Protein AF-A0A7H9HUU6-F1 (afdb_monomer_lite)

Radius of gyration: 21.71 Å; chains: 1; bounding box: 58×51×57 Å

Foldseek 3Di:
DDDPDDDDDPPPPDDPDPLDDDDPPDDPLLVLLSLLLSLLLLLLVVVLLVLVLLLLLLVLLLQVLVPDDDPVVVVVSVVVSVVSVVLSVVSLVVSVVLVVVSVVLVVPDPSSDLVSSVVSLCSCPPVVLVSLVVSLVVSLVSVVVVPVVLSVLSVLLSVLSVVLNVLSVPPPSDPPDDDDPVRSVVSSCCRVVPRSVVSSVSSVVNNVVSLQSLLPPPRNVVVVCVVPVDDDDRCNDDPNVVSSVVVCCCVSNNPPPD

Structure (mmCIF, N/CA/C/O backbone):
data_AF-A0A7H9HUU6-F1
#
_entry.id   AF-A0A7H9HUU6-F1
#
loop_
_atom_site.group_PDB
_atom_site.id
_atom_site.type_symbol
_atom_site.label_atom_id
_atom_site.label_alt_id
_atom_site.label_comp_id
_atom_site.label_asym_id
_atom_site.label_entity_id
_atom_site.label_seq_id
_atom_site.pdbx_PDB_ins_code
_atom_site.Cartn_x
_atom_site.Cartn_y
_atom_site.Cartn_z
_atom_site.occupancy
_atom_site.B_iso_or_equiv
_atom_site.auth_seq_id
_atom_site.auth_comp_id
_atom_site.auth_asym_id
_atom_site.auth_atom_id
_atom_site.pdbx_PDB_model_num
ATOM 1 N N . MET A 1 1 ? 35.599 -35.310 -18.502 1.00 39.34 1 MET A N 1
ATOM 2 C CA . MET A 1 1 ? 36.242 -34.479 -17.469 1.00 39.34 1 MET A CA 1
ATOM 3 C C . MET A 1 1 ? 35.307 -33.327 -17.242 1.00 39.34 1 MET A C 1
ATOM 5 O O . MET A 1 1 ? 35.004 -32.617 -18.192 1.00 39.34 1 MET A O 1
ATOM 9 N N . GLU A 1 2 ? 34.712 -33.359 -16.061 1.00 29.12 2 GLU A N 1
ATOM 10 C CA . GLU A 1 2 ? 33.477 -32.688 -15.689 1.00 29.12 2 GLU A CA 1
ATOM 11 C C . GLU A 1 2 ? 33.638 -31.183 -15.491 1.00 29.12 2 GLU A C 1
ATOM 13 O O . GLU A 1 2 ? 34.732 -30.652 -15.314 1.00 29.12 2 GLU A O 1
ATOM 18 N N . ASP A 1 3 ? 32.473 -30.564 -15.608 1.00 28.67 3 ASP A N 1
ATOM 19 C CA . ASP A 1 3 ? 32.107 -29.161 -15.625 1.00 28.67 3 ASP A CA 1
ATOM 20 C C . ASP A 1 3 ? 32.080 -28.635 -14.178 1.00 28.67 3 ASP A C 1
ATOM 22 O O . ASP A 1 3 ? 31.282 -29.104 -13.369 1.00 28.67 3 ASP A O 1
ATOM 26 N N . ASP A 1 4 ? 32.946 -27.680 -13.828 1.00 30.36 4 ASP A N 1
ATOM 27 C CA . ASP A 1 4 ? 32.923 -27.012 -12.517 1.00 30.36 4 ASP A CA 1
ATOM 28 C C . ASP A 1 4 ? 31.937 -25.835 -12.558 1.00 30.36 4 ASP A C 1
ATOM 30 O O . ASP A 1 4 ? 32.278 -24.647 -12.531 1.00 30.36 4 ASP A O 1
ATOM 34 N N . SER A 1 5 ? 30.661 -26.197 -12.652 1.00 34.06 5 SER A N 1
ATOM 35 C CA . SER A 1 5 ? 29.518 -25.317 -12.478 1.00 34.06 5 SER A CA 1
ATOM 36 C C . SER A 1 5 ? 28.921 -25.531 -11.090 1.00 34.06 5 SER A C 1
ATOM 38 O O . SER A 1 5 ? 28.036 -26.360 -10.946 1.00 34.06 5 SER A O 1
ATOM 40 N N . GLU A 1 6 ? 29.339 -24.785 -10.062 1.00 33.72 6 GLU A N 1
ATOM 41 C CA . GLU A 1 6 ? 28.515 -24.646 -8.850 1.00 33.72 6 GLU A CA 1
ATOM 42 C C . GLU A 1 6 ? 28.998 -23.526 -7.921 1.00 33.72 6 GLU A C 1
ATOM 44 O O . GLU A 1 6 ? 29.950 -23.670 -7.157 1.00 33.72 6 GLU A O 1
ATOM 49 N N . ARG A 1 7 ? 28.298 -22.385 -7.965 1.00 28.36 7 ARG A N 1
ATOM 50 C CA . ARG A 1 7 ? 28.092 -21.479 -6.817 1.00 28.36 7 ARG A CA 1
ATOM 51 C C . ARG A 1 7 ? 26.972 -20.481 -7.124 1.00 28.36 7 ARG A C 1
ATOM 53 O O . ARG A 1 7 ? 27.159 -19.269 -7.100 1.00 28.36 7 ARG A O 1
ATOM 60 N N . ASN A 1 8 ? 25.775 -21.004 -7.383 1.00 28.06 8 ASN A N 1
ATOM 61 C CA . ASN A 1 8 ? 24.550 -20.236 -7.168 1.00 28.06 8 ASN A CA 1
ATOM 62 C C . ASN A 1 8 ? 24.240 -20.287 -5.669 1.00 28.06 8 ASN A C 1
ATOM 64 O O . ASN A 1 8 ? 23.761 -21.301 -5.167 1.00 28.06 8 ASN A O 1
ATOM 68 N N . ARG A 1 9 ? 24.549 -19.210 -4.939 1.00 28.39 9 ARG A N 1
ATOM 69 C CA . ARG A 1 9 ? 23.939 -18.991 -3.625 1.00 28.39 9 ARG A CA 1
ATOM 70 C C . ARG A 1 9 ? 22.555 -18.401 -3.848 1.00 28.39 9 ARG A C 1
ATOM 72 O O . ARG A 1 9 ? 22.407 -17.294 -4.354 1.00 28.39 9 ARG A O 1
ATOM 79 N N . ASP A 1 10 ? 21.577 -19.227 -3.519 1.00 33.72 10 ASP A N 1
ATOM 80 C CA . ASP A 1 10 ? 20.157 -18.938 -3.453 1.00 33.72 10 ASP A CA 1
ATOM 81 C C . ASP A 1 10 ? 19.872 -18.052 -2.227 1.00 33.72 10 ASP A C 1
ATOM 83 O O . ASP A 1 10 ? 19.761 -18.542 -1.105 1.00 33.72 10 ASP A O 1
ATOM 87 N N . ASP A 1 11 ? 19.785 -16.739 -2.454 1.00 31.20 11 ASP A N 1
ATOM 88 C CA . ASP A 1 11 ? 19.338 -15.736 -1.474 1.00 31.20 11 ASP A CA 1
ATOM 89 C C . ASP A 1 11 ? 17.891 -15.282 -1.766 1.00 31.20 11 ASP A C 1
ATOM 91 O O . ASP A 1 11 ? 17.511 -14.131 -1.553 1.00 31.20 11 ASP A O 1
ATOM 95 N N . THR A 1 12 ? 17.041 -16.189 -2.258 1.00 33.44 12 THR A N 1
ATOM 96 C CA . THR A 1 12 ? 15.619 -15.920 -2.531 1.00 33.44 12 THR A CA 1
ATOM 97 C C . THR A 1 12 ? 14.699 -16.546 -1.485 1.00 33.44 12 THR A C 1
ATOM 99 O O . THR A 1 12 ? 13.775 -17.296 -1.789 1.00 33.44 12 THR A O 1
ATOM 102 N N . LYS A 1 13 ? 14.892 -16.193 -0.208 1.00 31.08 13 LYS A N 1
ATOM 103 C CA . LYS A 1 13 ? 13.882 -16.444 0.833 1.00 31.08 13 LYS A CA 1
ATOM 104 C C . LYS A 1 13 ? 13.181 -15.158 1.238 1.00 31.08 13 LYS A C 1
ATOM 106 O O . LYS A 1 13 ? 13.578 -14.475 2.173 1.00 31.08 13 LYS A O 1
ATOM 111 N N . GLY A 1 14 ? 12.079 -14.897 0.539 1.00 32.41 14 GLY A N 1
ATOM 112 C CA . GLY A 1 14 ? 11.042 -13.969 0.974 1.00 32.41 14 GLY A CA 1
ATOM 113 C C . GLY A 1 14 ? 10.470 -13.146 -0.165 1.00 32.41 14 GLY A C 1
ATOM 114 O O . GLY A 1 14 ? 10.822 -11.987 -0.255 1.00 32.41 14 GLY A O 1
ATOM 115 N N . PHE A 1 15 ? 9.635 -13.748 -1.022 1.00 34.62 15 PHE A N 1
ATOM 116 C CA . PHE A 1 15 ? 8.474 -13.148 -1.711 1.00 34.62 15 PHE A CA 1
ATOM 117 C C . PHE A 1 15 ? 7.893 -14.185 -2.690 1.00 34.62 15 PHE A C 1
ATOM 119 O O . PHE A 1 15 ? 8.526 -14.550 -3.676 1.00 34.62 15 PHE A O 1
ATOM 126 N N . THR A 1 16 ? 6.683 -14.685 -2.433 1.00 30.75 16 THR A N 1
ATOM 127 C CA . THR A 1 16 ? 5.990 -15.671 -3.285 1.00 30.75 16 THR A CA 1
ATOM 128 C C . THR A 1 16 ? 5.204 -14.997 -4.416 1.00 30.75 16 THR A C 1
ATOM 130 O O . THR A 1 16 ? 3.983 -15.088 -4.492 1.00 30.75 16 THR A O 1
ATOM 133 N N . MET A 1 17 ? 5.919 -14.322 -5.314 1.00 38.06 17 MET A N 1
ATOM 134 C CA . MET A 1 17 ? 5.563 -14.231 -6.733 1.00 38.06 17 MET A CA 1
ATOM 135 C C . MET A 1 17 ? 6.867 -14.422 -7.507 1.00 38.06 17 MET A C 1
ATOM 137 O O . MET A 1 17 ? 7.826 -13.707 -7.213 1.00 38.06 17 MET A O 1
ATOM 141 N N . PRO A 1 18 ? 6.954 -15.347 -8.477 1.00 47.84 18 PRO A N 1
ATOM 142 C CA . PRO A 1 18 ? 8.168 -15.471 -9.263 1.00 47.84 18 PRO A CA 1
ATOM 143 C C . PRO A 1 18 ? 8.312 -14.210 -10.122 1.00 47.84 18 PRO A C 1
ATOM 145 O O . PRO A 1 18 ? 7.605 -14.037 -11.117 1.00 47.84 18 PRO A O 1
ATOM 148 N N . LEU A 1 19 ? 9.218 -13.310 -9.722 1.00 62.78 19 LEU A N 1
ATOM 149 C CA . LEU A 1 19 ? 9.726 -12.268 -10.610 1.00 62.78 19 LEU A CA 1
ATOM 150 C C . LEU A 1 19 ? 10.205 -12.964 -11.882 1.00 62.78 19 LEU A C 1
ATOM 152 O O . LEU A 1 19 ? 10.941 -13.952 -11.820 1.00 62.78 19 LEU A O 1
ATOM 156 N N . ARG A 1 20 ? 9.727 -12.509 -13.042 1.00 65.12 20 ARG A N 1
ATOM 157 C CA . ARG A 1 20 ? 9.956 -13.258 -14.277 1.00 65.12 20 ARG A CA 1
ATOM 158 C C . ARG A 1 20 ? 11.415 -13.147 -14.698 1.00 65.12 20 ARG A C 1
ATOM 160 O O . ARG A 1 20 ? 11.986 -12.055 -14.711 1.00 65.12 20 ARG A O 1
ATOM 167 N N . MET A 1 21 ? 11.982 -14.296 -15.049 1.00 69.69 21 MET A N 1
ATOM 168 C CA . MET A 1 21 ? 13.366 -14.429 -15.484 1.00 69.69 21 MET A CA 1
ATOM 169 C C . MET A 1 21 ? 13.545 -13.875 -16.899 1.00 69.69 21 MET A C 1
ATOM 171 O O . MET A 1 21 ? 12.659 -13.985 -17.746 1.00 69.69 21 MET A O 1
ATOM 175 N N . VAL A 1 22 ? 14.709 -13.283 -17.145 1.00 74.31 22 VAL A N 1
ATOM 176 C CA . VAL A 1 22 ? 15.109 -12.807 -18.473 1.00 74.31 22 VAL A CA 1
ATOM 177 C C . VAL A 1 22 ? 15.476 -14.011 -19.342 1.00 74.31 22 VAL A C 1
ATOM 179 O O . VAL A 1 22 ? 16.321 -14.814 -18.948 1.00 74.31 22 VAL A O 1
ATOM 182 N N . ASP A 1 23 ? 14.881 -14.114 -20.530 1.00 72.56 23 ASP A N 1
ATOM 183 C CA . ASP A 1 23 ? 15.280 -15.098 -21.542 1.00 72.56 23 ASP A CA 1
ATOM 184 C C . ASP A 1 23 ? 16.545 -14.614 -22.278 1.00 72.56 23 ASP A C 1
ATOM 186 O O . ASP A 1 23 ? 16.717 -13.419 -22.541 1.00 72.56 23 ASP A O 1
ATOM 190 N N . LYS A 1 24 ? 17.438 -15.547 -22.626 1.00 68.25 24 LYS A N 1
ATOM 191 C CA . LYS A 1 24 ? 18.666 -15.289 -23.393 1.00 68.25 24 LYS A CA 1
ATOM 192 C C . LYS A 1 24 ? 18.380 -14.697 -24.778 1.00 68.25 24 LYS A C 1
ATOM 194 O O . LYS A 1 24 ? 19.233 -13.983 -25.298 1.00 68.25 24 LYS A O 1
ATOM 199 N N . ASN A 1 25 ? 17.198 -14.956 -25.341 1.00 78.00 25 ASN A N 1
ATOM 200 C CA . ASN A 1 25 ? 16.817 -14.507 -26.684 1.00 78.00 25 ASN A CA 1
ATOM 201 C C . ASN A 1 25 ? 16.118 -13.134 -26.724 1.00 78.00 25 ASN A C 1
ATOM 203 O O . ASN A 1 25 ? 15.782 -12.662 -27.808 1.00 78.00 25 ASN A O 1
ATOM 207 N N . MET A 1 26 ? 15.890 -12.481 -25.578 1.00 82.31 26 MET A N 1
ATOM 208 C CA . MET A 1 26 ? 15.221 -11.174 -25.541 1.00 82.31 26 MET A CA 1
ATOM 209 C C . MET A 1 26 ? 16.092 -10.065 -26.136 1.00 82.31 26 MET A C 1
ATOM 211 O O . MET A 1 26 ? 17.282 -9.937 -25.826 1.00 82.31 26 MET A O 1
ATOM 215 N N . SER A 1 27 ? 15.469 -9.182 -26.916 1.00 86.62 27 SER A N 1
ATOM 216 C CA . SER A 1 27 ? 16.079 -7.911 -27.291 1.00 86.62 27 SER A CA 1
ATOM 217 C C . SER A 1 27 ? 16.370 -7.060 -26.049 1.00 86.62 27 SER A C 1
ATOM 219 O O . SER A 1 27 ? 15.798 -7.242 -24.969 1.00 86.62 27 SER A O 1
ATOM 221 N N . PHE A 1 28 ? 17.267 -6.081 -26.191 1.00 85.00 28 PHE A N 1
ATOM 222 C CA . PHE A 1 28 ? 17.572 -5.165 -25.091 1.00 85.00 28 PHE A CA 1
ATOM 223 C C . PHE A 1 28 ? 16.324 -4.421 -24.585 1.00 85.00 28 PHE A C 1
ATOM 225 O O . PHE A 1 28 ? 16.168 -4.257 -23.378 1.00 85.00 28 PHE A O 1
ATOM 232 N N . GLU A 1 29 ? 15.426 -4.014 -25.485 1.00 83.00 29 GLU A N 1
ATOM 233 C CA . GLU A 1 29 ? 14.203 -3.285 -25.133 1.00 83.00 29 GLU A CA 1
ATOM 234 C C . GLU A 1 29 ? 13.204 -4.164 -24.370 1.00 83.00 29 GLU A C 1
ATOM 236 O O . GLU A 1 29 ? 12.648 -3.722 -23.363 1.00 83.00 29 GLU A O 1
ATOM 241 N N . GLU A 1 30 ? 13.035 -5.425 -24.776 1.00 83.69 30 GLU A N 1
ATOM 242 C CA . GLU A 1 30 ? 12.188 -6.393 -24.063 1.00 83.69 30 GLU A CA 1
ATOM 243 C C . GLU A 1 30 ? 12.751 -6.694 -22.675 1.00 83.69 30 GLU A C 1
ATOM 245 O O . GLU A 1 30 ? 12.027 -6.635 -21.680 1.00 83.69 30 GLU A O 1
ATOM 250 N N . ARG A 1 31 ? 14.067 -6.925 -22.582 1.00 85.38 31 ARG A N 1
ATOM 251 C CA . ARG A 1 31 ? 14.753 -7.139 -21.304 1.00 85.38 31 ARG A CA 1
ATOM 252 C C . ARG A 1 31 ? 14.605 -5.931 -20.383 1.00 85.38 31 ARG A C 1
ATOM 254 O O . ARG A 1 31 ? 14.285 -6.092 -19.208 1.00 85.38 31 ARG A O 1
ATOM 261 N N . LYS A 1 32 ? 14.827 -4.722 -20.903 1.00 85.88 32 LYS A N 1
ATOM 262 C CA . LYS A 1 32 ? 14.631 -3.465 -20.173 1.00 85.88 32 LYS A CA 1
ATOM 263 C C . LYS A 1 32 ? 13.215 -3.382 -19.611 1.00 85.88 32 LYS A C 1
ATOM 265 O O . LYS A 1 32 ? 13.040 -3.138 -18.418 1.00 85.88 32 LYS A O 1
ATOM 270 N N . ASN A 1 33 ? 12.220 -3.566 -20.474 1.00 85.12 33 ASN A N 1
ATOM 271 C CA . ASN A 1 33 ? 10.816 -3.458 -20.112 1.00 85.12 33 ASN A CA 1
ATOM 272 C C . ASN A 1 33 ? 10.431 -4.487 -19.042 1.00 85.12 33 ASN A C 1
ATOM 274 O O . ASN A 1 33 ? 9.808 -4.117 -18.051 1.00 85.12 33 ASN A O 1
ATOM 278 N N . LEU A 1 34 ? 10.877 -5.738 -19.185 1.00 87.31 34 LEU A N 1
ATOM 279 C CA . LEU A 1 34 ? 10.626 -6.800 -18.212 1.00 87.31 34 LEU A CA 1
ATOM 280 C C . LEU A 1 34 ? 11.257 -6.502 -16.844 1.00 87.31 34 LEU A C 1
ATOM 282 O O . LEU A 1 34 ? 10.606 -6.655 -15.812 1.00 87.31 34 LEU A O 1
ATOM 286 N N . LEU A 1 35 ? 12.512 -6.044 -16.821 1.00 88.62 35 LEU A N 1
ATOM 287 C CA . LEU A 1 35 ? 13.213 -5.725 -15.574 1.00 88.62 35 LEU A CA 1
ATOM 288 C C . LEU A 1 35 ? 12.551 -4.560 -14.831 1.00 88.62 35 LEU A C 1
ATOM 290 O O . LEU A 1 35 ? 12.370 -4.633 -13.616 1.00 88.62 35 LEU A O 1
ATOM 294 N N . LEU A 1 36 ? 12.147 -3.509 -15.549 1.00 88.69 36 LEU A N 1
ATOM 295 C CA . LEU A 1 36 ? 11.407 -2.390 -14.962 1.00 88.69 36 LEU A CA 1
ATOM 296 C C . LEU A 1 36 ? 10.009 -2.817 -14.499 1.00 88.69 36 LEU A C 1
ATOM 298 O O . LEU A 1 36 ? 9.588 -2.433 -13.409 1.00 88.69 36 LEU A O 1
ATOM 302 N N . LEU A 1 37 ? 9.312 -3.639 -15.287 1.00 90.00 37 LEU A N 1
ATOM 303 C CA . LEU A 1 37 ? 8.005 -4.189 -14.933 1.00 90.00 37 LEU A CA 1
ATOM 304 C C . LEU A 1 37 ? 8.066 -4.984 -13.626 1.00 90.00 37 LEU A C 1
ATOM 306 O O . LEU A 1 37 ? 7.227 -4.768 -12.757 1.00 90.00 37 LEU A O 1
ATOM 310 N N . ASN A 1 38 ? 9.078 -5.837 -13.452 1.00 90.62 38 ASN A N 1
ATOM 311 C CA . ASN A 1 38 ? 9.287 -6.592 -12.215 1.00 90.62 38 ASN A CA 1
ATOM 312 C C . ASN A 1 38 ? 9.367 -5.662 -10.991 1.00 90.62 38 ASN A C 1
ATOM 314 O O . ASN A 1 38 ? 8.709 -5.916 -9.985 1.00 90.62 38 ASN A O 1
ATOM 318 N N . GLN A 1 39 ? 10.100 -4.548 -11.083 1.00 91.75 39 GLN A N 1
ATOM 319 C CA . GLN A 1 39 ? 10.185 -3.580 -9.980 1.00 91.75 39 GLN A CA 1
ATOM 320 C C . GLN A 1 39 ? 8.860 -2.841 -9.741 1.00 91.75 39 GLN A C 1
ATOM 322 O O . GLN A 1 39 ? 8.464 -2.625 -8.597 1.00 91.75 39 GLN A O 1
ATOM 327 N N . ILE A 1 40 ? 8.138 -2.485 -10.809 1.00 93.19 40 ILE A N 1
ATOM 328 C CA . ILE A 1 40 ? 6.818 -1.843 -10.712 1.00 93.19 40 ILE A CA 1
ATOM 329 C C . ILE A 1 40 ? 5.802 -2.778 -10.048 1.00 93.19 40 ILE A C 1
ATOM 331 O O . ILE A 1 40 ? 5.027 -2.331 -9.208 1.00 93.19 40 ILE A O 1
ATOM 335 N N . ILE A 1 41 ? 5.828 -4.070 -10.375 1.00 93.06 41 ILE A N 1
ATOM 336 C CA . ILE A 1 41 ? 4.986 -5.096 -9.748 1.00 93.06 41 ILE A CA 1
ATOM 337 C C . ILE A 1 41 ? 5.242 -5.158 -8.239 1.00 93.06 41 ILE A C 1
ATOM 339 O O . ILE A 1 41 ? 4.291 -5.128 -7.459 1.00 93.06 41 ILE A O 1
ATOM 343 N N . VAL A 1 42 ? 6.509 -5.183 -7.813 1.00 93.62 42 VAL A N 1
ATOM 344 C CA . VAL A 1 42 ? 6.856 -5.180 -6.381 1.00 93.62 42 VAL A CA 1
ATOM 345 C C . VAL A 1 42 ? 6.361 -3.905 -5.702 1.00 93.62 42 VAL A C 1
ATOM 347 O O . VAL A 1 42 ? 5.803 -3.964 -4.607 1.00 93.62 42 VAL A O 1
ATOM 350 N N . PHE A 1 43 ? 6.507 -2.753 -6.359 1.00 95.69 43 PHE A N 1
ATOM 351 C CA . PHE A 1 43 ? 5.988 -1.493 -5.839 1.00 95.69 43 PHE A CA 1
ATOM 352 C C . PHE A 1 43 ? 4.461 -1.529 -5.662 1.00 95.69 43 PHE A C 1
ATOM 354 O O . PHE A 1 43 ? 3.982 -1.196 -4.584 1.00 95.69 43 PHE A O 1
ATOM 361 N N . ILE A 1 44 ? 3.711 -2.021 -6.655 1.00 95.50 44 ILE A N 1
ATOM 362 C CA . ILE A 1 44 ? 2.248 -2.194 -6.598 1.00 95.50 44 ILE A CA 1
ATOM 363 C C . ILE A 1 44 ? 1.822 -3.109 -5.447 1.00 95.50 44 ILE A C 1
ATOM 365 O O . ILE A 1 44 ? 0.897 -2.776 -4.702 1.00 95.50 44 ILE A O 1
ATOM 369 N N . LEU A 1 45 ? 2.505 -4.240 -5.267 1.00 94.50 45 LEU A N 1
ATOM 370 C CA . LEU A 1 45 ? 2.242 -5.159 -4.159 1.00 94.50 45 LEU A CA 1
ATOM 371 C C . LEU A 1 45 ? 2.443 -4.465 -2.807 1.00 94.50 45 LEU A C 1
ATOM 373 O O . LEU A 1 45 ? 1.556 -4.505 -1.952 1.00 94.50 45 LEU A O 1
ATOM 377 N N . ASN A 1 46 ? 3.562 -3.760 -2.639 1.00 96.25 46 ASN A N 1
ATOM 378 C CA . ASN A 1 46 ? 3.848 -3.000 -1.424 1.00 96.25 46 ASN A CA 1
ATOM 379 C C . ASN A 1 46 ? 2.848 -1.851 -1.206 1.00 96.25 46 ASN A C 1
ATOM 381 O O . ASN A 1 46 ? 2.454 -1.610 -0.071 1.00 96.25 46 ASN A O 1
ATOM 385 N N . THR A 1 47 ? 2.355 -1.194 -2.261 1.00 97.12 47 THR A N 1
ATOM 386 C CA . THR A 1 47 ? 1.261 -0.211 -2.158 1.00 97.12 47 THR A CA 1
ATOM 387 C C . THR A 1 47 ? -0.025 -0.853 -1.648 1.00 97.12 47 THR A C 1
ATOM 389 O O . THR A 1 47 ? -0.652 -0.313 -0.743 1.00 97.12 47 THR A O 1
ATOM 392 N N . SER A 1 48 ? -0.395 -2.032 -2.150 1.00 95.31 48 SER A N 1
ATOM 393 C CA . SER A 1 48 ? -1.552 -2.781 -1.641 1.00 95.31 48 SER A CA 1
ATOM 394 C C . SER A 1 48 ? -1.403 -3.150 -0.155 1.00 95.31 48 SER A C 1
ATOM 396 O O . SER A 1 48 ? -2.385 -3.106 0.595 1.00 95.31 48 SER A O 1
ATOM 398 N N . HIS A 1 49 ? -0.191 -3.499 0.290 1.00 93.94 49 HIS A N 1
ATOM 399 C CA . HIS A 1 49 ? 0.098 -3.728 1.708 1.00 93.94 49 HIS A CA 1
ATOM 400 C C . HIS A 1 49 ? -0.024 -2.441 2.522 1.00 93.94 49 HIS A C 1
ATOM 402 O O . HIS A 1 49 ? -0.775 -2.423 3.493 1.00 93.94 49 HIS A O 1
ATOM 408 N N . TYR A 1 50 ? 0.581 -1.351 2.053 1.00 97.25 50 TYR A N 1
ATOM 409 C CA . TYR A 1 50 ? 0.499 -0.045 2.697 1.00 97.25 50 TYR A CA 1
ATOM 410 C C . TYR A 1 50 ? -0.950 0.426 2.876 1.00 97.25 50 TYR A C 1
ATOM 412 O O . TYR A 1 50 ? -1.334 0.829 3.968 1.00 97.25 50 TYR A O 1
ATOM 420 N N . MET A 1 51 ? -1.801 0.282 1.854 1.00 96.06 51 MET A N 1
ATOM 421 C CA . MET A 1 51 ? -3.236 0.579 1.971 1.00 96.06 51 MET A CA 1
ATOM 422 C C . MET A 1 51 ? -3.907 -0.240 3.080 1.00 96.06 51 MET A C 1
ATOM 424 O O . MET A 1 51 ? -4.772 0.275 3.778 1.00 96.06 51 MET A O 1
ATOM 428 N N . THR A 1 52 ? -3.499 -1.497 3.272 1.00 94.06 52 THR A N 1
ATOM 429 C CA . THR A 1 52 ? -4.014 -2.347 4.360 1.00 94.06 52 THR A CA 1
ATOM 430 C C . THR A 1 52 ? -3.567 -1.839 5.726 1.00 94.06 52 THR A C 1
ATOM 432 O O . THR A 1 52 ? -4.381 -1.770 6.641 1.00 94.06 52 THR A O 1
ATOM 435 N N . ASP A 1 53 ? -2.301 -1.443 5.861 1.00 95.19 53 ASP A N 1
ATOM 436 C CA . ASP A 1 53 ? -1.770 -0.880 7.106 1.00 95.19 53 ASP A CA 1
ATOM 437 C C . ASP A 1 53 ? -2.502 0.415 7.492 1.00 95.19 53 ASP A C 1
ATOM 439 O O . ASP A 1 53 ? -2.865 0.600 8.653 1.00 95.19 53 ASP A O 1
ATOM 443 N N . LEU A 1 54 ? -2.823 1.273 6.518 1.00 96.38 54 LEU A N 1
ATOM 444 C CA . LEU A 1 54 ? -3.636 2.472 6.751 1.00 96.38 54 LEU A CA 1
ATOM 445 C C . LEU A 1 54 ? -5.070 2.132 7.194 1.00 96.38 54 LEU A C 1
ATOM 447 O O . LEU A 1 54 ? -5.614 2.803 8.068 1.00 96.38 54 LEU A O 1
ATOM 451 N N . ILE A 1 55 ? -5.681 1.073 6.648 1.00 94.81 55 ILE A N 1
ATOM 452 C CA . ILE A 1 55 ? -7.001 0.592 7.094 1.00 94.81 55 ILE A CA 1
ATOM 453 C C . ILE A 1 55 ? -6.938 0.123 8.559 1.00 94.81 55 ILE A C 1
ATOM 455 O O . ILE A 1 55 ? -7.839 0.448 9.335 1.00 94.81 55 ILE A O 1
ATOM 459 N N . TYR A 1 56 ? -5.879 -0.589 8.964 1.00 93.62 56 TYR A N 1
ATOM 460 C CA . TYR A 1 56 ? -5.671 -0.979 10.365 1.00 93.62 56 TYR A CA 1
ATOM 461 C C . TYR A 1 56 ? -5.454 0.229 11.282 1.00 93.62 56 TYR A C 1
ATOM 463 O O . TYR A 1 56 ? -5.996 0.259 12.386 1.00 93.62 56 TYR A O 1
ATOM 471 N N . ALA A 1 57 ? -4.711 1.240 10.829 1.00 93.75 57 ALA A N 1
ATOM 472 C CA . ALA A 1 57 ? -4.520 2.483 11.573 1.00 93.75 57 ALA A CA 1
ATOM 473 C C . ALA A 1 57 ? -5.850 3.229 11.790 1.00 93.75 57 ALA A C 1
ATOM 475 O O . ALA A 1 57 ? -6.148 3.640 12.909 1.00 93.75 57 ALA A O 1
ATOM 476 N N . LEU A 1 58 ? -6.689 3.331 10.752 1.00 92.81 58 LEU A N 1
ATOM 477 C CA . LEU A 1 58 ? -8.033 3.912 10.860 1.00 92.81 58 LEU A CA 1
ATOM 478 C C . LEU A 1 58 ? -8.935 3.098 11.795 1.00 92.81 58 LEU A C 1
ATOM 480 O O . LEU A 1 58 ? -9.698 3.671 12.574 1.00 92.81 58 LEU A O 1
ATOM 484 N N . TYR A 1 59 ? -8.847 1.764 11.738 1.00 90.88 59 TYR A N 1
ATOM 485 C CA . TYR A 1 59 ? -9.564 0.889 12.663 1.00 90.88 59 TYR A CA 1
ATOM 486 C C . TYR A 1 59 ? -9.151 1.148 14.113 1.00 90.88 59 TYR A C 1
ATOM 488 O O . TYR A 1 59 ? -10.024 1.259 14.968 1.00 90.88 59 TYR A O 1
ATOM 496 N N . TYR A 1 60 ? -7.848 1.262 14.380 1.00 90.62 60 TYR A N 1
ATOM 497 C CA . TYR A 1 60 ? -7.334 1.566 15.712 1.00 90.62 60 TYR A CA 1
ATOM 498 C C . TYR A 1 60 ? -7.913 2.883 16.238 1.00 90.62 60 TYR A C 1
ATOM 500 O O . TYR A 1 60 ? -8.556 2.868 17.282 1.00 90.62 60 TYR A O 1
ATOM 508 N N . LEU A 1 61 ? -7.795 3.980 15.478 1.00 89.19 61 LEU A N 1
ATOM 509 C CA . LEU A 1 61 ? -8.309 5.294 15.894 1.00 89.19 61 LEU A CA 1
ATOM 510 C C . LEU A 1 61 ? -9.809 5.272 16.200 1.00 89.19 61 LEU A C 1
ATOM 512 O O . LEU A 1 61 ? -10.220 5.720 17.266 1.00 89.19 61 LEU A O 1
ATOM 516 N N . SER A 1 62 ? -10.603 4.644 15.326 1.00 86.44 62 SER A N 1
ATOM 517 C CA . SER A 1 62 ? -12.060 4.527 15.510 1.00 86.44 62 SER A CA 1
ATOM 518 C C . SER A 1 62 ? -12.449 3.805 16.813 1.00 86.44 62 SER A C 1
ATOM 520 O O . SER A 1 62 ? -13.573 3.947 17.282 1.00 86.44 62 SER A O 1
ATOM 522 N N . ASN A 1 63 ? -11.548 2.993 17.381 1.00 82.50 63 ASN A N 1
ATOM 523 C CA . ASN A 1 63 ? -11.762 2.244 18.624 1.00 82.50 63 ASN A CA 1
ATOM 524 C C . ASN A 1 63 ? -10.978 2.814 19.826 1.00 82.50 63 ASN A C 1
ATOM 526 O O . ASN A 1 63 ? -11.121 2.299 20.937 1.00 82.50 63 ASN A O 1
ATOM 530 N N . CYS A 1 64 ? -10.141 3.839 19.630 1.00 76.81 64 CYS A N 1
ATOM 531 C CA . CYS A 1 64 ? -9.460 4.550 20.715 1.00 76.81 64 CYS A CA 1
ATOM 532 C C . CYS A 1 64 ? -10.375 5.591 21.361 1.00 76.81 64 CYS A C 1
ATOM 534 O O . CYS A 1 64 ? -10.449 5.663 22.589 1.00 76.81 64 CYS A O 1
ATOM 536 N N . GLU A 1 65 ? -11.113 6.344 20.542 1.00 61.59 65 GLU A N 1
ATOM 537 C CA . GLU A 1 65 ? -12.007 7.433 20.972 1.00 61.59 65 GLU A CA 1
ATOM 538 C C . GLU A 1 65 ? -13.187 6.951 21.832 1.00 61.59 65 GLU A C 1
ATOM 540 O O . GLU A 1 65 ? -13.772 7.711 22.590 1.00 61.59 65 GLU A O 1
ATOM 545 N N . THR A 1 66 ? -13.491 5.653 21.823 1.00 53.19 66 THR A N 1
ATOM 546 C CA . THR A 1 66 ? -14.589 5.050 22.597 1.00 53.19 66 THR A CA 1
ATOM 547 C C . THR A 1 66 ? -14.312 4.927 24.107 1.00 53.19 66 THR A C 1
ATOM 549 O O . THR A 1 66 ? -15.115 4.334 24.827 1.00 53.19 66 THR A O 1
ATOM 552 N N . SER A 1 67 ? -13.188 5.460 24.608 1.00 46.00 67 SER A N 1
ATOM 553 C CA . SER A 1 67 ? -12.655 5.153 25.949 1.00 46.00 67 SER A CA 1
ATOM 554 C C . SER A 1 67 ? -12.672 6.316 26.971 1.00 46.00 67 SER A C 1
ATOM 556 O O . SER A 1 67 ? -12.120 6.139 28.057 1.00 46.00 67 SER A O 1
ATOM 558 N N . GLY A 1 68 ? -13.277 7.483 26.685 1.00 41.56 68 GLY A N 1
ATOM 559 C CA . GLY A 1 68 ? -13.283 8.669 27.580 1.00 41.56 68 GLY A CA 1
ATOM 560 C C . GLY A 1 68 ? -14.683 9.260 27.892 1.00 41.56 68 GLY A C 1
ATOM 561 O O . GLY A 1 68 ? -15.582 9.086 27.072 1.00 41.56 68 GLY A O 1
ATOM 562 N N . PRO A 1 69 ? -14.926 9.927 29.054 1.00 49.50 69 PRO A N 1
ATOM 563 C CA . PRO A 1 69 ? -16.279 10.299 29.497 1.00 49.50 69 PRO A CA 1
ATOM 564 C C . PRO A 1 69 ? -16.573 11.819 29.547 1.00 49.50 69 PRO A C 1
ATOM 566 O O . PRO A 1 69 ? -16.053 12.479 30.437 1.00 49.50 69 PRO A O 1
ATOM 569 N N . THR A 1 70 ? -17.528 12.318 28.739 1.00 44.28 70 THR A N 1
ATOM 570 C CA . THR A 1 70 ? -18.540 13.349 29.115 1.00 44.28 70 THR A CA 1
ATOM 571 C C . THR A 1 70 ? -19.681 13.426 28.078 1.00 44.28 70 THR A C 1
ATOM 573 O O . THR A 1 70 ? -19.440 13.287 26.886 1.00 44.28 70 THR A O 1
ATOM 576 N N . GLN A 1 71 ? -20.937 13.648 28.499 1.00 49.00 71 GLN A N 1
ATOM 577 C CA . GLN A 1 71 ? -22.136 13.597 27.626 1.00 49.00 71 GLN A CA 1
ATOM 578 C C . GLN A 1 71 ? -22.181 14.649 26.495 1.00 49.00 71 GLN A C 1
ATOM 580 O O . GLN A 1 71 ? -22.853 14.420 25.491 1.00 49.00 71 GLN A O 1
ATOM 585 N N . GLU A 1 72 ? -21.474 15.776 26.623 1.00 48.81 72 GLU A N 1
ATOM 586 C CA . GLU A 1 72 ? -21.393 16.800 25.565 1.00 48.81 72 GLU A CA 1
ATOM 587 C C . GLU A 1 72 ? -20.308 16.477 24.517 1.00 48.81 72 GLU A C 1
ATOM 589 O O . GLU A 1 72 ? -20.547 16.678 23.325 1.00 48.81 72 GLU A O 1
ATOM 594 N N . ASP A 1 73 ? -19.192 15.854 24.924 1.00 51.56 73 ASP A N 1
ATOM 595 C CA . ASP A 1 73 ? -18.132 15.368 24.019 1.00 51.56 73 ASP A CA 1
ATOM 596 C C . ASP A 1 73 ? -18.579 14.146 23.201 1.00 51.56 73 ASP A C 1
ATOM 598 O O . ASP A 1 73 ? -18.222 14.007 22.034 1.00 51.56 73 ASP A O 1
ATOM 602 N N . GLN A 1 74 ? -19.482 13.321 23.745 1.00 53.41 74 GLN A N 1
ATOM 603 C CA . GLN A 1 74 ? -19.995 12.112 23.080 1.00 53.41 74 GLN A CA 1
ATOM 604 C C . GLN A 1 74 ? -20.622 12.370 21.702 1.00 53.41 74 GLN A C 1
ATOM 606 O O . GLN A 1 74 ? -20.559 11.512 20.825 1.00 53.41 74 GLN A O 1
ATOM 611 N N . THR A 1 75 ? -21.241 13.533 21.476 1.00 56.66 75 THR A N 1
ATOM 612 C CA . THR A 1 75 ? -21.874 13.826 20.174 1.00 56.66 75 THR A CA 1
ATOM 613 C C . THR A 1 75 ? -20.839 14.201 19.112 1.00 56.66 75 THR A C 1
ATOM 615 O O . THR A 1 75 ? -21.063 13.970 17.922 1.00 56.66 75 THR A O 1
ATOM 618 N N . GLN A 1 76 ? -19.719 14.797 19.526 1.00 56.84 76 GLN A N 1
ATOM 619 C CA . GLN A 1 76 ? -18.629 15.189 18.639 1.00 56.84 76 GLN A CA 1
ATOM 620 C C . GLN A 1 76 ? -17.678 14.013 18.394 1.00 56.84 76 GLN A C 1
ATOM 622 O O . GLN A 1 76 ? -17.366 13.746 17.236 1.00 56.84 76 GLN A O 1
ATOM 627 N N . ASP A 1 77 ? -17.367 13.236 19.431 1.00 60.75 77 ASP A N 1
ATOM 628 C CA . ASP A 1 77 ? -16.603 11.988 19.336 1.00 60.75 77 ASP A CA 1
ATOM 629 C C . ASP A 1 77 ? -17.311 10.972 18.431 1.00 60.75 77 ASP A C 1
ATOM 631 O O . ASP A 1 77 ? -16.704 10.427 17.513 1.00 60.75 77 ASP A O 1
ATOM 635 N N . ASN A 1 78 ? -18.633 10.798 18.564 1.00 65.88 78 ASN A N 1
ATOM 636 C CA . ASN A 1 78 ? -19.386 9.913 17.666 1.00 65.88 78 ASN A CA 1
ATOM 637 C C . ASN A 1 78 ? -19.309 10.355 16.193 1.00 65.88 78 ASN A C 1
ATOM 639 O O . ASN A 1 78 ? -19.256 9.510 15.302 1.00 65.88 78 ASN A O 1
ATOM 643 N N . LYS A 1 79 ? -19.252 11.666 15.913 1.00 71.69 79 LYS A N 1
ATOM 644 C CA . LYS A 1 79 ? -19.086 12.166 14.537 1.00 71.69 79 LYS A CA 1
ATOM 645 C C . LYS A 1 79 ? -17.692 11.880 13.985 1.00 71.69 79 LYS A C 1
ATOM 647 O O . LYS A 1 79 ? -17.588 11.579 12.797 1.00 71.69 79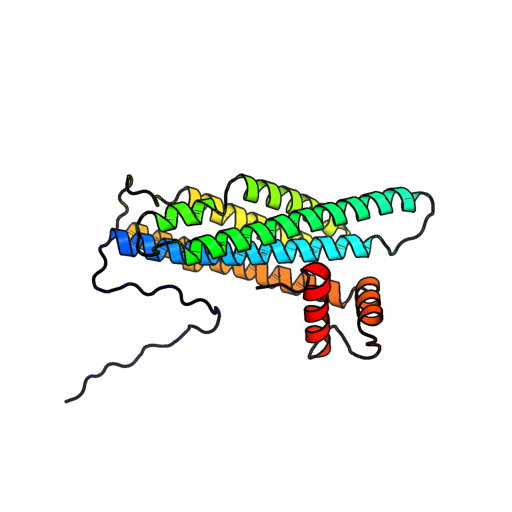 LYS A O 1
ATOM 652 N N . VAL A 1 80 ? -16.644 11.982 14.802 1.00 74.00 80 VAL A N 1
ATOM 653 C CA . VAL A 1 80 ? -15.265 11.678 14.382 1.00 74.00 80 VAL A CA 1
ATOM 654 C C . VAL A 1 80 ? -15.111 10.177 14.137 1.00 74.00 80 VAL A C 1
ATOM 656 O O . VAL A 1 80 ? -14.663 9.785 13.058 1.00 74.00 80 VAL A O 1
ATOM 659 N N . VAL A 1 81 ? -15.616 9.334 15.042 1.00 76.38 81 VAL A N 1
ATOM 660 C CA . VAL A 1 81 ? -15.668 7.874 14.865 1.00 76.38 81 VAL A CA 1
ATOM 661 C C . VAL A 1 81 ? -16.425 7.489 13.586 1.00 76.38 81 VAL A C 1
ATOM 663 O O . VAL A 1 81 ? -15.943 6.662 12.804 1.00 76.38 81 VAL A O 1
ATOM 666 N N . ASP A 1 82 ? -17.580 8.106 13.319 1.00 79.00 82 ASP A N 1
ATOM 667 C CA . ASP A 1 82 ? -18.359 7.858 12.100 1.00 79.00 82 ASP A CA 1
ATOM 668 C C . ASP A 1 82 ? -17.598 8.277 10.833 1.00 79.00 82 ASP A C 1
ATOM 670 O O . ASP A 1 82 ? -17.580 7.536 9.842 1.00 79.00 82 ASP A O 1
ATOM 674 N N . GLN A 1 83 ? -16.917 9.427 10.866 1.00 85.38 83 GLN A N 1
ATOM 675 C CA . GLN A 1 83 ? -16.076 9.899 9.765 1.00 85.38 83 GLN A CA 1
ATOM 676 C C . GLN A 1 83 ? -14.893 8.958 9.510 1.00 85.38 83 GLN A C 1
ATOM 678 O O . GLN A 1 83 ? -14.674 8.549 8.368 1.00 85.38 83 GLN A O 1
ATOM 683 N N . LEU A 1 84 ? -14.162 8.551 10.551 1.00 85.94 84 LEU A N 1
ATOM 684 C CA . LEU A 1 84 ? -13.047 7.605 10.444 1.00 85.94 84 LEU A CA 1
ATOM 685 C C . LEU A 1 84 ? -13.516 6.245 9.912 1.00 85.94 84 LEU A C 1
ATOM 687 O O . LEU A 1 84 ? -12.882 5.665 9.025 1.00 85.94 84 LEU A O 1
ATOM 691 N N . SER A 1 85 ? -14.672 5.766 10.374 1.00 84.69 85 SER A N 1
ATOM 692 C CA . SER A 1 85 ? -15.305 4.541 9.881 1.00 84.69 85 SER A CA 1
ATOM 693 C C . SER A 1 85 ? -15.696 4.650 8.402 1.00 84.69 85 SER A C 1
ATOM 695 O O . SER A 1 85 ? -15.497 3.701 7.633 1.00 84.69 85 SER A O 1
ATOM 697 N N . GLN A 1 86 ? -16.203 5.806 7.965 1.00 88.19 86 GLN A N 1
ATOM 698 C CA . GLN A 1 86 ? -16.526 6.065 6.562 1.00 88.19 86 GLN A CA 1
ATOM 699 C C . GLN A 1 86 ? -15.268 6.114 5.685 1.00 88.19 86 GLN A C 1
ATOM 701 O O . GLN A 1 86 ? -15.236 5.456 4.641 1.00 88.19 86 GLN A O 1
ATOM 706 N N . ILE A 1 87 ? -14.219 6.818 6.120 1.00 91.12 87 ILE A N 1
ATOM 707 C CA . ILE A 1 87 ? -12.925 6.877 5.421 1.00 91.12 87 ILE A CA 1
ATOM 708 C C . ILE A 1 87 ? -12.329 5.472 5.303 1.00 91.12 87 ILE A C 1
ATOM 710 O O . ILE A 1 87 ? -11.886 5.071 4.227 1.00 91.12 87 ILE A O 1
ATOM 714 N N . ARG A 1 88 ? -12.392 4.673 6.374 1.00 90.69 88 ARG A N 1
ATOM 715 C CA . ARG A 1 88 ? -11.947 3.274 6.374 1.00 90.69 88 ARG A CA 1
ATOM 716 C C . ARG A 1 88 ? -12.681 2.443 5.322 1.00 90.69 88 ARG A C 1
ATOM 718 O O . ARG A 1 88 ? -12.032 1.725 4.565 1.00 90.69 88 ARG A O 1
ATOM 725 N N . LYS A 1 89 ? -14.014 2.553 5.232 1.00 89.69 89 LYS A N 1
ATOM 726 C CA . LYS A 1 89 ? -14.820 1.851 4.212 1.00 89.69 89 LYS A CA 1
ATOM 727 C C . LYS A 1 89 ? -14.441 2.277 2.791 1.00 89.69 89 LYS A C 1
ATOM 729 O O . LYS A 1 89 ? -14.314 1.424 1.914 1.00 89.69 89 LYS A O 1
ATOM 734 N N . GLN A 1 90 ? -14.230 3.573 2.565 1.00 91.56 90 GLN A N 1
ATOM 735 C CA . GLN A 1 90 ? -13.809 4.101 1.264 1.00 91.56 90 GLN A CA 1
ATOM 736 C C . GLN A 1 90 ? -12.412 3.607 0.871 1.00 91.56 90 GLN A C 1
ATOM 738 O O . GLN A 1 90 ? -12.219 3.149 -0.255 1.00 91.56 90 GLN A O 1
ATOM 743 N N . LEU A 1 91 ? -11.452 3.636 1.800 1.00 93.81 91 LEU A N 1
ATOM 744 C CA . LEU A 1 91 ? -10.102 3.132 1.558 1.00 93.81 91 LEU A CA 1
ATOM 745 C C . LEU A 1 91 ? -10.097 1.619 1.317 1.00 93.81 91 LEU A C 1
ATOM 747 O O . LEU A 1 91 ? -9.378 1.143 0.440 1.00 93.81 91 LEU A O 1
ATOM 751 N N . TYR A 1 92 ? -10.919 0.865 2.047 1.00 91.62 92 TYR A N 1
ATOM 752 C CA . TYR A 1 92 ? -11.099 -0.564 1.809 1.00 91.62 92 TYR A CA 1
ATOM 753 C C . TYR A 1 92 ? -11.628 -0.843 0.395 1.00 91.62 92 TYR A C 1
ATOM 755 O O . TYR A 1 92 ? -11.043 -1.652 -0.325 1.00 91.62 92 TYR A O 1
ATOM 763 N N . ALA A 1 93 ? -12.675 -0.134 -0.040 1.00 91.19 93 ALA A N 1
ATOM 764 C CA . ALA A 1 93 ? -13.210 -0.265 -1.394 1.00 91.19 93 ALA A CA 1
ATOM 765 C C . ALA A 1 93 ? -12.156 0.078 -2.462 1.00 91.19 93 ALA A C 1
ATOM 767 O O . ALA A 1 93 ? -11.998 -0.659 -3.436 1.00 91.19 93 ALA A O 1
ATOM 768 N N . LEU A 1 94 ? -11.376 1.142 -2.241 1.00 93.81 94 LEU A N 1
ATOM 769 C CA . LEU A 1 94 ? -10.269 1.521 -3.117 1.00 93.81 94 LEU A CA 1
ATOM 770 C C . LEU A 1 94 ? -9.182 0.436 -3.168 1.00 93.81 94 LEU A C 1
ATOM 772 O O . LEU A 1 94 ? -8.698 0.110 -4.248 1.00 93.81 94 LEU A O 1
ATOM 776 N N . ALA A 1 95 ? -8.812 -0.155 -2.028 1.00 93.38 95 ALA A N 1
ATOM 777 C CA . ALA A 1 95 ? -7.827 -1.236 -1.959 1.00 93.38 95 ALA A CA 1
ATOM 778 C C . ALA A 1 95 ? -8.315 -2.503 -2.675 1.00 93.38 95 ALA A C 1
ATOM 780 O O . ALA A 1 95 ? -7.545 -3.138 -3.398 1.00 93.38 95 ALA A O 1
ATOM 781 N N . ALA A 1 96 ? -9.590 -2.859 -2.510 1.00 91.06 96 ALA A N 1
ATOM 782 C CA . ALA A 1 96 ? -10.207 -3.984 -3.205 1.00 91.06 96 ALA A CA 1
ATOM 783 C C . ALA A 1 96 ? -10.221 -3.759 -4.725 1.00 91.06 96 ALA A C 1
ATOM 785 O O . ALA A 1 96 ? -9.769 -4.622 -5.477 1.00 91.06 96 ALA A O 1
ATOM 786 N N . GLN A 1 97 ? -10.645 -2.574 -5.176 1.00 92.81 97 GLN A N 1
ATOM 787 C CA . GLN A 1 97 ? -10.631 -2.206 -6.592 1.00 92.81 97 GLN A CA 1
ATOM 788 C C . GLN A 1 97 ? -9.208 -2.199 -7.165 1.00 92.81 97 GLN A C 1
ATOM 790 O O . GLN A 1 97 ? -8.973 -2.734 -8.246 1.00 92.81 97 GLN A O 1
ATOM 795 N N . PHE A 1 98 ? -8.241 -1.642 -6.435 1.00 93.94 98 PHE A N 1
ATOM 796 C CA . PHE A 1 98 ? -6.835 -1.623 -6.835 1.00 93.94 98 PHE A CA 1
ATOM 797 C C . PHE A 1 98 ? -6.283 -3.040 -7.042 1.00 93.94 98 PHE A C 1
ATOM 799 O O . PHE A 1 98 ? -5.644 -3.310 -8.059 1.00 93.94 98 PHE A O 1
ATOM 806 N N . ARG A 1 99 ? -6.573 -3.966 -6.117 1.00 93.12 99 ARG A N 1
ATOM 807 C CA . ARG A 1 99 ? -6.169 -5.380 -6.221 1.00 93.12 99 ARG A CA 1
ATOM 808 C C . ARG A 1 99 ? -6.858 -6.100 -7.373 1.00 93.12 99 ARG A C 1
ATOM 810 O O . ARG A 1 99 ? -6.188 -6.845 -8.081 1.00 93.12 99 ARG A O 1
ATOM 817 N N . ALA A 1 100 ? -8.154 -5.869 -7.574 1.00 91.75 100 ALA A N 1
ATOM 818 C CA . ALA A 1 100 ? -8.904 -6.450 -8.684 1.00 91.75 100 ALA A CA 1
ATOM 819 C C . ALA A 1 100 ? -8.336 -5.990 -10.035 1.00 91.75 100 ALA A C 1
ATOM 821 O O . ALA A 1 100 ? -8.009 -6.822 -10.878 1.00 91.75 100 ALA A O 1
ATOM 822 N N . ASN A 1 101 ? -8.105 -4.683 -10.195 1.00 91.62 101 ASN A N 1
ATOM 823 C CA . ASN A 1 101 ? -7.484 -4.116 -11.392 1.00 91.62 101 ASN A CA 1
ATOM 824 C C . ASN A 1 101 ? -6.073 -4.678 -11.609 1.00 91.62 101 ASN A C 1
ATOM 826 O O . ASN A 1 101 ? -5.722 -5.065 -12.720 1.00 91.62 101 ASN A O 1
ATOM 830 N N . PHE A 1 102 ? -5.262 -4.766 -10.550 1.00 92.69 102 PHE A N 1
ATOM 831 C CA . PHE A 1 102 ? -3.932 -5.362 -10.637 1.00 92.69 102 PHE A CA 1
ATOM 832 C C . PHE A 1 102 ? -3.987 -6.823 -11.090 1.00 92.69 102 PHE A C 1
ATOM 834 O O . PHE A 1 102 ? -3.223 -7.221 -11.968 1.00 92.69 102 PHE A O 1
ATOM 841 N N . ARG A 1 103 ? -4.901 -7.616 -10.519 1.00 90.00 103 ARG A N 1
ATOM 842 C CA . ARG A 1 103 ? -5.080 -9.025 -10.868 1.00 90.00 103 ARG A CA 1
ATOM 843 C C . ARG A 1 103 ? -5.515 -9.189 -12.320 1.00 90.00 103 ARG A C 1
ATOM 845 O O . ARG A 1 103 ? -4.880 -9.942 -13.049 1.00 90.00 103 ARG A O 1
ATOM 852 N N . GLN A 1 104 ? -6.512 -8.421 -12.749 1.00 89.06 104 GLN A N 1
ATOM 853 C CA . GLN A 1 104 ? -6.961 -8.396 -14.137 1.00 89.06 104 GLN A CA 1
ATOM 854 C C . GLN A 1 104 ? -5.803 -8.067 -15.088 1.00 89.06 104 GLN A C 1
ATOM 856 O O . GLN A 1 104 ? -5.583 -8.766 -16.072 1.00 89.06 104 GLN A O 1
ATOM 861 N N . MET A 1 105 ? -4.992 -7.058 -14.761 1.00 88.25 105 MET A N 1
ATOM 862 C CA . MET A 1 105 ? -3.816 -6.720 -15.561 1.00 88.25 105 MET A CA 1
ATOM 863 C C . MET A 1 105 ? -2.780 -7.845 -15.596 1.00 88.25 105 MET A C 1
ATOM 865 O O . MET A 1 105 ? -2.136 -8.030 -16.629 1.00 88.25 105 MET A O 1
ATOM 869 N N . LEU A 1 106 ? -2.596 -8.581 -14.496 1.00 86.94 106 LEU A N 1
ATOM 870 C CA . LEU A 1 106 ? -1.713 -9.747 -14.458 1.00 86.94 106 LEU A CA 1
ATOM 871 C C . LEU A 1 106 ? -2.198 -10.878 -15.369 1.00 86.94 106 LEU A C 1
ATOM 873 O O . LEU A 1 106 ? -1.369 -11.509 -16.024 1.00 86.94 106 LEU A O 1
ATOM 877 N N . ASP A 1 107 ? -3.510 -11.101 -15.418 1.00 84.50 107 ASP A N 1
ATOM 878 C CA . ASP A 1 107 ? -4.127 -12.170 -16.202 1.00 84.50 107 ASP A CA 1
ATOM 879 C C . ASP A 1 107 ? -4.207 -11.814 -17.707 1.00 84.50 107 ASP A C 1
ATOM 881 O O . ASP A 1 107 ? -3.995 -12.677 -18.557 1.00 84.50 107 ASP A O 1
ATOM 885 N N . GLU A 1 108 ? -4.441 -10.543 -18.057 1.00 82.75 108 GLU A N 1
ATOM 886 C CA . GLU A 1 108 ? -4.622 -10.089 -19.449 1.00 82.75 108 GLU A CA 1
ATOM 887 C C . GLU A 1 108 ? -3.325 -9.659 -20.160 1.00 82.75 108 GLU A C 1
ATOM 889 O O . GLU A 1 108 ? -3.261 -9.629 -21.393 1.00 82.75 108 GLU A O 1
ATOM 894 N N . SER A 1 109 ? -2.279 -9.271 -19.423 1.00 78.75 109 SER A N 1
ATOM 895 C CA . SER A 1 109 ? -1.092 -8.673 -20.047 1.00 78.75 109 SER A CA 1
ATOM 896 C C . SER A 1 109 ? -0.095 -9.720 -20.537 1.00 78.75 109 SER A C 1
ATOM 898 O O . SER A 1 109 ? 0.433 -10.526 -19.769 1.00 78.75 109 SER A O 1
ATOM 900 N N . ASN A 1 110 ? 0.307 -9.608 -21.805 1.00 78.75 110 ASN A N 1
ATOM 901 C CA . ASN A 1 110 ? 1.554 -10.215 -22.256 1.00 78.75 110 ASN A CA 1
ATOM 902 C C . ASN A 1 110 ? 2.735 -9.458 -21.621 1.00 78.75 110 ASN A C 1
ATOM 904 O O . ASN A 1 110 ? 3.148 -8.411 -22.110 1.00 78.75 110 ASN A O 1
ATOM 908 N N . MET A 1 111 ? 3.287 -9.972 -20.523 1.00 70.44 111 MET A N 1
ATOM 909 C CA . MET A 1 111 ? 4.335 -9.295 -19.739 1.00 70.44 111 MET A CA 1
ATOM 910 C C . MET A 1 111 ? 5.622 -8.996 -20.519 1.00 70.44 111 MET A C 1
ATOM 912 O O . MET A 1 111 ? 6.335 -8.059 -20.171 1.00 70.44 111 MET A O 1
ATOM 916 N N . ALA A 1 112 ? 5.911 -9.766 -21.574 1.00 65.75 112 ALA A N 1
ATOM 917 C CA . ALA A 1 112 ? 7.042 -9.507 -22.463 1.00 65.75 112 ALA A CA 1
ATOM 918 C C . ALA A 1 112 ? 6.765 -8.354 -23.445 1.00 65.75 112 ALA A C 1
ATOM 920 O O . ALA A 1 112 ? 7.701 -7.767 -23.982 1.00 65.75 112 ALA A O 1
ATOM 921 N N . SER A 1 113 ? 5.491 -7.990 -23.644 1.00 77.75 113 SER A N 1
ATOM 922 C CA . SER A 1 113 ? 5.109 -6.845 -24.468 1.00 77.75 113 SER A CA 1
ATOM 923 C C . SER A 1 113 ? 5.643 -5.548 -23.879 1.00 77.75 113 SER A C 1
ATOM 925 O O . SER A 1 113 ? 5.485 -5.261 -22.687 1.00 77.75 113 SER A O 1
ATOM 927 N N . LEU A 1 114 ? 6.207 -4.724 -24.755 1.00 74.31 114 LEU A N 1
ATOM 928 C CA . LEU A 1 114 ? 6.774 -3.423 -24.427 1.00 74.31 114 LEU A CA 1
ATOM 929 C C . LEU A 1 114 ? 5.729 -2.418 -23.896 1.00 74.31 114 LEU A C 1
ATOM 931 O O . LEU A 1 114 ? 6.089 -1.410 -23.292 1.00 74.31 114 LEU A O 1
ATOM 935 N N . ASP A 1 115 ? 4.436 -2.710 -24.058 1.00 80.50 115 ASP A N 1
ATOM 936 C CA . ASP A 1 115 ? 3.340 -1.883 -23.542 1.00 80.50 115 ASP A CA 1
ATOM 937 C C . ASP A 1 115 ? 2.950 -2.207 -22.094 1.00 80.50 115 ASP A C 1
ATOM 939 O O . ASP A 1 115 ? 2.174 -1.470 -21.477 1.00 80.50 115 ASP A O 1
ATOM 943 N N . SER A 1 116 ? 3.481 -3.290 -21.525 1.00 82.81 116 SER A N 1
ATOM 944 C CA . SER A 1 116 ? 3.092 -3.757 -20.194 1.00 82.81 116 SER A CA 1
ATOM 945 C C . SER A 1 116 ? 3.589 -2.825 -19.086 1.00 82.81 116 SER A C 1
ATOM 947 O O . SER A 1 116 ? 2.772 -2.323 -18.314 1.00 82.81 116 SER A O 1
ATOM 949 N N . ALA A 1 117 ? 4.881 -2.482 -19.015 1.00 84.94 117 ALA A N 1
ATOM 950 C CA . ALA A 1 117 ? 5.382 -1.614 -17.940 1.00 84.94 117 ALA A CA 1
ATOM 951 C C . ALA A 1 117 ? 4.701 -0.225 -17.887 1.00 84.94 117 ALA A C 1
ATOM 953 O O . ALA A 1 117 ? 4.342 0.213 -16.788 1.00 84.94 117 ALA A O 1
ATOM 954 N N . PRO A 1 118 ? 4.436 0.467 -19.020 1.00 86.50 118 PRO A N 1
ATOM 955 C CA . PRO A 1 118 ? 3.655 1.702 -19.011 1.00 86.50 118 PRO A CA 1
ATOM 956 C C . PRO A 1 118 ? 2.236 1.527 -18.465 1.00 86.50 118 PRO A C 1
ATOM 958 O O . PRO A 1 118 ? 1.767 2.408 -17.743 1.00 86.50 118 PRO A O 1
ATOM 961 N N . LYS A 1 119 ? 1.557 0.419 -18.797 1.00 87.81 119 LYS A N 1
ATOM 962 C CA . LYS A 1 119 ? 0.219 0.107 -18.277 1.00 87.81 119 LYS A CA 1
ATOM 963 C C . LYS A 1 119 ? 0.269 -0.102 -16.767 1.00 87.81 119 LYS A C 1
ATOM 965 O O . LYS A 1 119 ? -0.450 0.588 -16.054 1.00 87.81 119 LYS A O 1
ATOM 970 N N . PHE A 1 120 ? 1.148 -0.977 -16.272 1.00 89.88 120 PHE A N 1
ATOM 971 C CA . PHE A 1 120 ? 1.268 -1.257 -14.833 1.00 89.88 120 PHE A CA 1
ATOM 972 C C . PHE A 1 120 ? 1.617 -0.002 -14.033 1.00 89.88 120 PHE A C 1
ATOM 974 O O . PHE A 1 120 ? 1.014 0.249 -12.994 1.00 89.88 120 PHE A O 1
ATOM 981 N N . ARG A 1 121 ? 2.508 0.858 -14.547 1.00 89.69 121 ARG A N 1
ATOM 982 C CA . ARG A 1 121 ? 2.827 2.134 -13.890 1.00 89.69 121 ARG A CA 1
ATOM 983 C C . ARG A 1 121 ? 1.593 3.023 -13.692 1.00 89.69 121 ARG A C 1
ATOM 985 O O . ARG A 1 121 ? 1.533 3.735 -12.698 1.00 89.69 121 ARG A O 1
ATOM 992 N N . LYS A 1 122 ? 0.624 3.003 -14.614 1.00 90.75 122 LYS A N 1
ATOM 993 C CA . LYS A 1 122 ? -0.596 3.825 -14.521 1.00 90.75 122 LYS A CA 1
ATOM 994 C C . LYS A 1 122 ? -1.564 3.360 -13.435 1.00 90.75 122 LYS A C 1
ATOM 996 O O . LYS A 1 122 ? -2.452 4.128 -13.092 1.00 90.75 122 LYS A O 1
ATOM 1001 N N . LEU A 1 123 ? -1.395 2.154 -12.890 1.00 91.94 123 LEU A N 1
ATOM 1002 C CA . LEU A 1 123 ? -2.214 1.685 -11.775 1.00 91.94 123 LEU A CA 1
ATOM 1003 C C . LEU A 1 123 ? -1.984 2.528 -10.507 1.00 91.94 123 LEU A C 1
ATO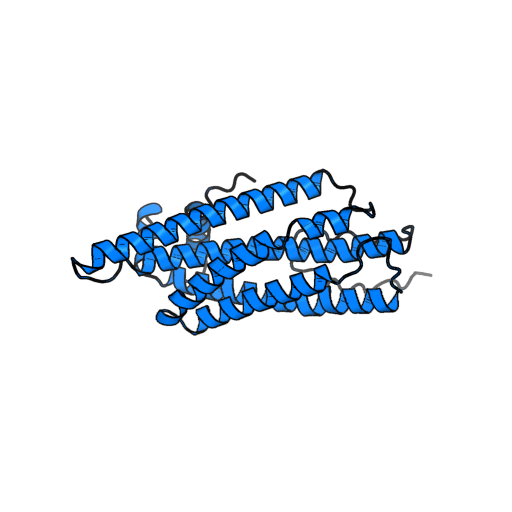M 1005 O O . LEU A 1 123 ? -2.903 2.725 -9.719 1.00 91.94 123 LEU A O 1
ATOM 1009 N N . ILE A 1 124 ? -0.768 3.057 -10.334 1.00 93.06 124 ILE A N 1
ATOM 1010 C CA . ILE A 1 124 ? -0.445 4.038 -9.294 1.00 93.06 124 ILE A CA 1
ATOM 1011 C C . ILE A 1 124 ? -0.415 5.410 -9.955 1.00 93.06 124 ILE A C 1
ATOM 1013 O O . ILE A 1 124 ? 0.622 5.881 -10.427 1.00 93.06 124 ILE A O 1
ATOM 1017 N N . ASP A 1 125 ? -1.584 6.032 -10.037 1.00 91.56 125 ASP A N 1
ATOM 1018 C CA . ASP A 1 125 ? -1.746 7.349 -10.631 1.00 91.56 125 ASP A CA 1
ATOM 1019 C C . ASP A 1 125 ? -1.638 8.479 -9.593 1.00 91.56 125 ASP A C 1
ATOM 1021 O O . ASP A 1 125 ? -1.470 8.277 -8.387 1.00 91.56 125 ASP A O 1
ATOM 1025 N N . ARG A 1 126 ? -1.727 9.720 -10.081 1.00 91.88 126 ARG A N 1
ATOM 1026 C CA . ARG A 1 126 ? -1.700 10.907 -9.219 1.00 91.88 126 ARG A CA 1
ATOM 1027 C C . ARG A 1 126 ? -2.869 10.920 -8.231 1.00 91.88 126 ARG A C 1
ATOM 1029 O O . ARG A 1 126 ? -2.699 11.446 -7.137 1.00 91.88 126 ARG A O 1
ATOM 1036 N N . ASN A 1 127 ? -4.026 10.386 -8.615 1.00 92.94 127 ASN A N 1
ATOM 1037 C CA . ASN A 1 127 ? -5.206 10.396 -7.765 1.00 92.94 127 ASN A CA 1
ATOM 1038 C C . ASN A 1 127 ? -5.000 9.487 -6.549 1.00 92.94 127 ASN A C 1
ATOM 1040 O O . ASN A 1 127 ? -5.176 9.941 -5.423 1.00 92.94 127 ASN A O 1
ATOM 1044 N N . LEU A 1 128 ? -4.516 8.259 -6.757 1.00 94.12 128 LEU A N 1
ATOM 1045 C CA . LEU A 1 128 ? -4.175 7.336 -5.676 1.00 94.12 128 LEU A CA 1
ATOM 1046 C C . LEU A 1 128 ? -3.144 7.952 -4.724 1.00 94.12 128 LEU A C 1
ATOM 1048 O O . LEU A 1 128 ? -3.319 7.898 -3.511 1.00 94.12 128 LEU A O 1
ATOM 1052 N N . ILE A 1 129 ? -2.106 8.596 -5.266 1.00 93.81 129 ILE A N 1
ATOM 1053 C CA . ILE A 1 129 ? -1.086 9.293 -4.467 1.00 93.81 129 ILE A CA 1
ATOM 1054 C C . ILE A 1 129 ? -1.714 10.379 -3.589 1.00 93.81 129 ILE A C 1
ATOM 1056 O O . ILE A 1 129 ? -1.410 10.452 -2.402 1.00 93.81 129 ILE A O 1
ATOM 1060 N N . CYS A 1 130 ? -2.595 11.209 -4.152 1.00 93.94 130 CYS A N 1
ATOM 1061 C CA . CYS A 1 130 ? -3.271 12.268 -3.406 1.00 93.94 130 CYS A CA 1
ATOM 1062 C C . CYS A 1 130 ? -4.210 11.707 -2.331 1.00 93.94 130 CYS A C 1
ATOM 1064 O O . CYS A 1 130 ? -4.165 12.176 -1.199 1.00 93.94 130 CYS A O 1
ATOM 1066 N N . VAL A 1 131 ? -5.015 10.691 -2.655 1.00 94.50 131 VAL A N 1
ATOM 1067 C CA . VAL A 1 131 ? -5.938 10.060 -1.698 1.00 94.50 131 VAL A CA 1
ATOM 1068 C C . VAL A 1 131 ? -5.175 9.458 -0.521 1.00 94.50 131 VAL A C 1
ATOM 1070 O O . VAL A 1 131 ? -5.507 9.736 0.629 1.00 94.50 131 VAL A O 1
ATOM 1073 N N . LEU A 1 132 ? -4.123 8.676 -0.790 1.00 96.25 132 LEU A N 1
ATOM 1074 C CA . LEU A 1 132 ? -3.304 8.094 0.274 1.00 96.25 132 LEU A CA 1
ATOM 1075 C C . LEU A 1 132 ? -2.549 9.169 1.063 1.00 96.25 132 LEU A C 1
ATOM 1077 O O . LEU A 1 132 ? -2.411 9.029 2.272 1.00 96.25 132 LEU A O 1
ATOM 1081 N N . GLY A 1 133 ? -2.121 10.254 0.411 1.00 95.25 133 GLY A N 1
ATOM 1082 C CA . GLY A 1 133 ? -1.528 11.415 1.074 1.00 95.25 133 GLY A CA 1
ATOM 1083 C C . GLY A 1 133 ? -2.470 12.052 2.096 1.00 95.25 133 GLY A C 1
ATOM 1084 O O . GLY A 1 133 ? -2.099 12.170 3.257 1.00 95.25 133 GLY A O 1
ATOM 1085 N N . VAL A 1 134 ? -3.706 12.369 1.697 1.00 95.06 134 VAL A N 1
ATOM 1086 C CA . VAL A 1 134 ? -4.719 12.981 2.579 1.00 95.06 134 VAL A CA 1
ATOM 1087 C C . VAL A 1 134 ? -5.059 12.070 3.760 1.00 95.06 134 VAL A C 1
ATOM 1089 O O . VAL A 1 134 ? -5.096 12.522 4.902 1.00 95.06 134 VAL A O 1
ATOM 1092 N N . ILE A 1 135 ? -5.268 10.774 3.509 1.00 94.88 135 ILE A N 1
ATOM 1093 C CA . ILE A 1 135 ? -5.548 9.811 4.584 1.00 94.88 135 ILE A CA 1
ATOM 1094 C C . ILE A 1 135 ? -4.360 9.721 5.545 1.00 94.88 135 ILE A C 1
ATOM 1096 O O . ILE A 1 135 ? -4.546 9.668 6.758 1.00 94.88 135 ILE A O 1
ATOM 1100 N N . ASN A 1 136 ? -3.135 9.706 5.022 1.00 95.44 136 ASN A N 1
ATOM 1101 C CA . ASN A 1 136 ? -1.951 9.601 5.856 1.00 95.44 136 ASN A CA 1
ATOM 1102 C C . ASN A 1 136 ? -1.690 10.886 6.656 1.00 95.44 136 ASN A C 1
ATOM 1104 O O . ASN A 1 136 ? -1.245 10.787 7.790 1.00 95.44 136 ASN A O 1
ATOM 1108 N N . GLU A 1 137 ? -1.990 12.071 6.121 1.00 94.50 137 GLU A N 1
ATOM 1109 C CA . GLU A 1 137 ? -1.940 13.335 6.872 1.00 94.50 137 GLU A CA 1
ATOM 1110 C C . GLU A 1 137 ? -2.931 13.344 8.040 1.00 94.50 137 GLU A C 1
ATOM 1112 O O . GLU A 1 137 ? -2.543 13.681 9.160 1.00 94.50 137 GLU A O 1
ATOM 1117 N N . LEU A 1 138 ? -4.170 12.894 7.807 1.00 92.62 138 LEU A N 1
ATOM 1118 C CA . LEU A 1 138 ? -5.160 12.704 8.869 1.00 92.62 138 LEU A CA 1
ATOM 1119 C C . LEU A 1 138 ? -4.629 11.741 9.941 1.00 92.62 138 LEU A C 1
ATOM 1121 O O . LEU A 1 138 ? -4.583 12.084 11.118 1.00 92.62 138 LEU A O 1
ATOM 1125 N N . LEU A 1 139 ? -4.158 10.560 9.531 1.00 93.56 139 LEU A N 1
ATOM 1126 C CA . LEU A 1 139 ? -3.604 9.568 10.452 1.00 93.56 139 LEU A CA 1
ATOM 1127 C C . LEU A 1 139 ? -2.387 10.095 11.220 1.00 93.56 139 LEU A C 1
ATOM 1129 O O . LEU A 1 139 ? -2.254 9.802 12.399 1.00 93.56 139 LEU A O 1
ATOM 1133 N N . ILE A 1 140 ? -1.500 10.865 10.586 1.00 93.88 140 ILE A N 1
ATOM 1134 C CA . ILE A 1 140 ? -0.353 11.491 11.256 1.00 93.88 140 ILE A CA 1
ATOM 1135 C C . ILE A 1 140 ? -0.836 12.448 12.342 1.00 93.88 140 ILE A C 1
ATOM 1137 O O . ILE A 1 140 ? -0.293 12.395 13.444 1.00 93.88 140 ILE A O 1
ATOM 1141 N N . SER A 1 141 ? -1.825 13.295 12.033 1.00 91.44 141 SER A N 1
ATOM 1142 C CA . SER A 1 141 ? -2.396 14.271 12.967 1.00 91.44 141 SER A CA 1
ATOM 1143 C C . SER A 1 141 ? -2.970 13.580 14.202 1.00 91.44 141 SER A C 1
ATOM 1145 O O . SER A 1 141 ? -2.542 13.870 15.319 1.00 91.44 141 SER A O 1
ATOM 1147 N N . GLU A 1 142 ? -3.845 12.595 13.994 1.00 88.88 142 GLU A N 1
ATOM 1148 C CA . GLU A 1 142 ? -4.502 11.874 15.088 1.00 88.88 142 GLU A CA 1
ATOM 1149 C C . GLU A 1 142 ? -3.528 10.978 15.860 1.00 88.88 142 GLU A C 1
ATOM 1151 O O . GLU A 1 142 ? -3.495 10.973 17.087 1.00 88.88 142 GLU A O 1
ATOM 1156 N N . MET A 1 143 ? -2.642 10.255 15.171 1.00 89.94 143 MET A N 1
ATOM 1157 C CA . MET A 1 143 ? -1.669 9.394 15.849 1.00 89.94 143 MET A CA 1
ATOM 1158 C C . MET A 1 143 ? -0.613 10.190 16.608 1.00 89.94 143 MET A C 1
ATOM 1160 O O . MET A 1 143 ? 0.042 9.618 17.472 1.00 89.94 143 MET A O 1
ATOM 1164 N N . LYS A 1 144 ? -0.418 11.482 16.326 1.00 89.12 144 LYS A N 1
ATOM 1165 C CA . LYS A 1 144 ? 0.548 12.306 17.061 1.00 89.12 144 LYS A CA 1
ATOM 1166 C C . LYS A 1 144 ? 0.174 12.448 18.536 1.00 89.12 144 LYS A C 1
ATOM 1168 O O . LYS A 1 144 ? 1.050 12.449 19.396 1.00 89.12 144 LYS A O 1
ATOM 1173 N N . THR A 1 145 ? -1.123 12.533 18.829 1.00 84.56 145 THR A N 1
ATOM 1174 C CA . THR A 1 145 ? -1.632 12.678 20.200 1.00 84.56 145 THR A CA 1
ATOM 1175 C C . THR A 1 145 ? -1.562 11.361 20.980 1.00 84.56 145 THR A C 1
ATOM 1177 O O . THR A 1 145 ? -1.419 11.380 22.200 1.00 84.56 145 THR A O 1
ATOM 1180 N N . ILE A 1 146 ? -1.593 10.221 20.279 1.00 85.25 146 ILE A N 1
ATOM 1181 C CA . ILE A 1 146 ? -1.619 8.876 20.875 1.00 85.25 146 ILE A CA 1
ATOM 1182 C C . ILE A 1 146 ? -0.224 8.230 20.917 1.00 85.25 146 ILE A C 1
ATOM 1184 O O . ILE A 1 146 ? 0.151 7.586 21.896 1.00 85.25 146 ILE A O 1
ATOM 1188 N N . SER A 1 147 ? 0.550 8.347 19.836 1.00 87.00 147 SER A N 1
ATOM 1189 C CA . SER A 1 147 ? 1.843 7.689 19.648 1.00 87.00 147 SER A CA 1
ATOM 1190 C C . SER A 1 147 ? 2.722 8.422 18.623 1.00 87.00 147 SER A C 1
ATOM 1192 O O . SER A 1 147 ? 2.728 8.105 17.428 1.00 87.00 147 SER A O 1
ATOM 1194 N N . GLU A 1 148 ? 3.564 9.341 19.104 1.00 89.12 148 GLU A N 1
ATOM 1195 C CA . GLU A 1 148 ? 4.583 10.022 18.285 1.00 89.12 148 GLU A CA 1
ATOM 1196 C C . GLU A 1 148 ? 5.441 9.042 17.447 1.00 89.12 148 GLU A C 1
ATOM 1198 O O . GLU A 1 148 ? 5.617 9.274 16.246 1.00 89.12 148 GLU A O 1
ATOM 1203 N N . PRO A 1 149 ? 5.922 7.893 17.982 1.00 91.38 149 PRO A N 1
ATOM 1204 C CA . PRO A 1 149 ? 6.703 6.946 17.186 1.00 91.38 149 PRO A CA 1
ATOM 1205 C C . PRO A 1 149 ? 5.938 6.313 16.020 1.00 91.38 149 PRO A C 1
ATOM 1207 O O . PRO A 1 149 ? 6.579 5.839 15.076 1.00 91.38 149 PRO A O 1
ATOM 1210 N N . LEU A 1 150 ? 4.606 6.227 16.098 1.00 91.62 150 LEU A N 1
ATOM 1211 C CA . LEU A 1 150 ? 3.766 5.721 15.016 1.00 91.62 150 LEU A CA 1
ATOM 1212 C C . LEU A 1 150 ? 3.459 6.824 14.000 1.00 91.62 150 LEU A C 1
ATOM 1214 O O . LEU A 1 150 ? 3.564 6.576 12.801 1.00 91.62 150 LEU A O 1
ATOM 1218 N N . SER A 1 151 ? 3.166 8.040 14.469 1.00 94.62 151 SER A N 1
ATOM 1219 C CA . SER A 1 151 ? 2.994 9.219 13.611 1.00 94.62 151 SER A CA 1
ATOM 1220 C C . SER A 1 151 ? 4.226 9.445 12.722 1.00 94.62 151 SER A C 1
ATOM 1222 O O . SER A 1 151 ? 4.120 9.521 11.495 1.00 94.62 151 SER A O 1
ATOM 1224 N N . MET A 1 152 ? 5.428 9.380 13.305 1.00 95.25 152 MET A N 1
ATOM 1225 C CA . MET A 1 152 ? 6.686 9.437 12.550 1.00 95.25 152 MET A CA 1
ATOM 1226 C C . MET A 1 152 ? 6.841 8.283 11.551 1.00 95.25 152 MET A C 1
ATOM 1228 O O . MET A 1 152 ? 7.351 8.474 10.447 1.00 95.25 152 MET A O 1
ATOM 1232 N N . GLN A 1 153 ? 6.385 7.078 11.904 1.00 96.94 153 GLN A N 1
ATOM 1233 C CA . GLN A 1 153 ? 6.454 5.931 11.001 1.00 96.94 153 GLN A CA 1
ATOM 1234 C C . GLN A 1 153 ? 5.519 6.098 9.793 1.00 96.94 153 GLN A C 1
ATOM 1236 O O . GLN A 1 153 ? 5.919 5.801 8.666 1.00 96.94 153 GLN A O 1
ATOM 1241 N N . LEU A 1 154 ? 4.309 6.621 10.005 1.00 96.94 154 LEU A N 1
ATOM 1242 C CA . LEU A 1 154 ? 3.365 6.972 8.940 1.00 96.94 154 LEU A CA 1
ATOM 1243 C C . LEU A 1 154 ? 3.944 8.048 8.014 1.00 96.94 154 LEU A C 1
ATOM 1245 O O . LEU A 1 154 ? 3.832 7.933 6.792 1.00 96.94 154 LEU A O 1
ATOM 1249 N N . HIS A 1 155 ? 4.615 9.058 8.576 1.00 97.06 155 HIS A N 1
ATOM 1250 C CA . HIS A 1 155 ? 5.320 10.077 7.797 1.00 97.06 155 HIS A CA 1
ATOM 1251 C C . HIS A 1 155 ? 6.412 9.466 6.907 1.00 97.06 155 HIS A C 1
ATOM 1253 O O . HIS A 1 155 ? 6.445 9.707 5.699 1.00 97.06 155 HIS A O 1
ATOM 1259 N N . ASN A 1 156 ? 7.258 8.596 7.461 1.00 97.12 156 ASN A N 1
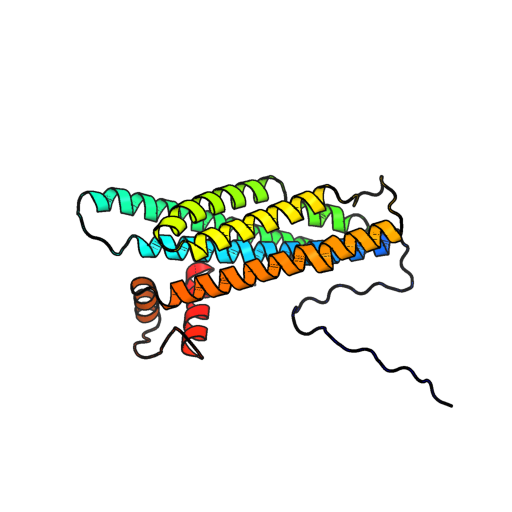ATOM 1260 C CA . ASN A 1 156 ? 8.300 7.919 6.686 1.00 97.12 156 ASN A CA 1
ATOM 1261 C C . ASN A 1 156 ? 7.716 7.070 5.544 1.00 97.12 156 ASN A C 1
ATOM 1263 O O . ASN A 1 156 ? 8.257 7.062 4.434 1.00 97.12 156 ASN A O 1
ATOM 1267 N N . CYS A 1 157 ? 6.596 6.383 5.789 1.00 97.81 157 CYS A N 1
ATOM 1268 C CA . CYS A 1 157 ? 5.941 5.549 4.783 1.00 97.81 157 CYS A CA 1
ATOM 1269 C C . CYS A 1 157 ? 5.389 6.371 3.613 1.00 97.81 157 CYS A C 1
ATOM 1271 O O . CYS A 1 157 ? 5.628 5.996 2.462 1.00 97.81 157 CYS A O 1
ATOM 1273 N N . VAL A 1 158 ? 4.710 7.498 3.868 1.00 97.31 158 VAL A N 1
ATOM 1274 C CA . VAL A 1 158 ? 4.173 8.337 2.780 1.00 97.31 158 VAL A CA 1
ATOM 1275 C C . VAL A 1 158 ? 5.280 9.032 1.993 1.00 97.31 158 VAL A C 1
ATOM 1277 O O . VAL A 1 158 ? 5.204 9.104 0.767 1.00 97.31 158 VAL A O 1
ATOM 1280 N N . MET A 1 159 ? 6.353 9.467 2.661 1.00 96.81 159 MET A N 1
ATOM 1281 C CA . MET A 1 159 ? 7.505 10.068 1.986 1.00 96.81 159 MET A CA 1
ATOM 1282 C C . MET A 1 159 ? 8.213 9.051 1.084 1.00 96.81 159 MET A C 1
ATOM 1284 O O . MET A 1 159 ? 8.515 9.355 -0.071 1.00 96.81 159 MET A O 1
ATOM 1288 N N . GLY A 1 160 ? 8.417 7.819 1.564 1.00 96.69 160 GLY A N 1
ATOM 1289 C CA . GLY A 1 160 ? 8.963 6.725 0.755 1.00 96.69 160 GLY A CA 1
ATOM 1290 C C . GLY A 1 160 ? 8.084 6.396 -0.457 1.00 96.69 160 GLY A C 1
ATOM 1291 O O . GLY A 1 160 ? 8.583 6.311 -1.581 1.00 96.69 160 GLY A O 1
ATOM 1292 N N . PHE A 1 161 ? 6.768 6.307 -0.250 1.00 97.44 161 PHE A N 1
ATOM 1293 C CA . PHE A 1 161 ? 5.792 6.066 -1.313 1.00 97.44 161 PHE A CA 1
ATOM 1294 C C . PHE A 1 161 ? 5.829 7.160 -2.392 1.00 97.44 161 PHE A C 1
ATOM 1296 O O . PHE A 1 161 ? 5.957 6.863 -3.585 1.00 97.44 161 PHE A O 1
ATOM 1303 N N . ALA A 1 162 ? 5.794 8.431 -1.979 1.00 95.88 162 ALA A N 1
ATOM 1304 C CA . ALA A 1 162 ? 5.861 9.577 -2.879 1.00 95.88 162 ALA A CA 1
ATOM 1305 C C . ALA A 1 162 ? 7.187 9.621 -3.656 1.00 95.88 162 ALA A C 1
ATOM 1307 O O . ALA A 1 162 ? 7.182 9.873 -4.864 1.00 95.88 162 ALA A O 1
ATOM 1308 N N . ASN A 1 163 ? 8.314 9.324 -3.001 1.00 95.38 163 ASN A N 1
ATOM 1309 C CA . ASN A 1 163 ? 9.632 9.297 -3.635 1.00 95.38 163 ASN A CA 1
ATOM 1310 C C . ASN A 1 163 ? 9.722 8.232 -4.735 1.00 95.38 163 ASN A C 1
ATOM 1312 O O . ASN A 1 163 ? 10.171 8.538 -5.843 1.00 95.38 163 ASN A O 1
ATOM 1316 N N . ILE A 1 164 ? 9.246 7.009 -4.474 1.00 96.31 164 ILE A N 1
ATOM 1317 C CA . ILE A 1 164 ? 9.235 5.938 -5.483 1.00 96.31 164 ILE A CA 1
ATOM 1318 C C . ILE A 1 164 ? 8.324 6.307 -6.656 1.00 96.31 164 ILE A C 1
ATOM 1320 O O . ILE A 1 164 ? 8.720 6.159 -7.814 1.00 96.31 164 ILE A O 1
ATOM 1324 N N . TYR A 1 165 ? 7.133 6.847 -6.387 1.00 95.31 165 TYR A N 1
ATOM 1325 C CA . TYR A 1 165 ? 6.229 7.299 -7.443 1.00 95.31 165 TYR A CA 1
ATOM 1326 C C . TYR A 1 165 ? 6.861 8.388 -8.323 1.00 95.31 165 TYR A C 1
ATOM 1328 O O . TYR A 1 165 ? 6.837 8.289 -9.554 1.00 95.31 165 TYR A O 1
ATOM 1336 N N . GLN A 1 166 ? 7.477 9.408 -7.717 1.00 93.50 166 GLN A N 1
ATOM 1337 C CA . GLN A 1 166 ? 8.154 10.477 -8.458 1.00 93.50 166 GLN A CA 1
ATOM 1338 C C . GLN A 1 166 ? 9.329 9.946 -9.281 1.00 93.50 166 GLN A C 1
ATOM 1340 O O . GLN A 1 166 ? 9.534 10.392 -10.413 1.00 93.50 166 GLN A O 1
ATOM 1345 N N . PHE A 1 167 ? 10.072 8.974 -8.747 1.00 93.56 167 PHE A N 1
ATOM 1346 C CA . PHE A 1 167 ? 11.123 8.281 -9.482 1.00 93.56 167 PHE A CA 1
ATOM 1347 C C . PHE A 1 167 ? 10.544 7.564 -10.710 1.00 93.56 167 PHE A C 1
ATOM 1349 O O . PHE A 1 167 ? 10.926 7.871 -11.839 1.00 93.56 167 PHE A O 1
ATOM 1356 N N . LEU A 1 168 ? 9.553 6.686 -10.521 1.00 91.50 168 LEU A N 1
ATOM 1357 C CA . LEU A 1 168 ? 8.915 5.907 -11.592 1.00 91.50 168 LEU A CA 1
ATOM 1358 C C . LEU A 1 168 ? 8.255 6.774 -12.668 1.00 91.50 168 LEU A C 1
ATOM 1360 O O . LEU A 1 168 ? 8.256 6.412 -13.850 1.00 91.50 168 LEU A O 1
ATOM 1364 N N . LYS A 1 169 ? 7.712 7.933 -12.290 1.00 89.25 169 LYS A N 1
ATOM 1365 C CA . LYS A 1 169 ? 7.160 8.911 -13.233 1.00 89.25 169 LYS A CA 1
ATOM 1366 C C . LYS A 1 169 ? 8.231 9.458 -14.182 1.00 89.25 169 LYS A C 1
ATOM 1368 O O . LYS A 1 169 ? 7.937 9.676 -15.356 1.00 89.25 169 LYS A O 1
ATOM 1373 N N . LYS A 1 170 ? 9.458 9.651 -13.689 1.00 87.75 170 LYS A N 1
ATOM 1374 C CA . LYS A 1 170 ? 10.606 10.150 -14.464 1.00 87.75 170 LYS A CA 1
ATOM 1375 C C . LYS A 1 170 ? 11.318 9.060 -15.264 1.00 87.75 170 LYS A C 1
ATOM 1377 O O . LYS A 1 170 ? 12.041 9.393 -16.198 1.00 87.75 170 LYS A O 1
ATOM 1382 N N . VAL A 1 171 ? 11.111 7.779 -14.943 1.00 85.19 171 VAL A N 1
ATOM 1383 C CA . VAL A 1 171 ? 11.698 6.682 -15.721 1.00 85.19 171 VAL A CA 1
ATOM 1384 C C . VAL A 1 171 ? 11.140 6.708 -17.157 1.00 85.19 171 VAL A C 1
ATOM 1386 O O . VAL A 1 171 ? 9.913 6.680 -17.348 1.00 85.19 171 VAL A O 1
ATOM 1389 N N . PRO A 1 172 ? 12.009 6.741 -18.184 1.00 77.12 172 PRO A N 1
ATOM 1390 C CA . PRO A 1 172 ? 11.609 6.676 -19.585 1.00 77.12 172 PRO A CA 1
ATOM 1391 C C . PRO A 1 172 ? 11.211 5.242 -19.965 1.00 77.12 172 PRO A C 1
ATOM 1393 O O . PRO A 1 172 ? 11.979 4.479 -20.545 1.00 77.12 172 PRO A O 1
ATOM 1396 N N . ILE A 1 173 ? 9.986 4.862 -19.602 1.00 73.31 173 ILE A N 1
ATOM 1397 C CA . ILE A 1 173 ? 9.434 3.534 -19.914 1.00 73.31 173 ILE A CA 1
ATOM 1398 C C . ILE A 1 173 ? 8.898 3.482 -21.358 1.00 73.31 173 ILE A C 1
ATOM 1400 O O . ILE A 1 173 ? 8.857 2.422 -21.969 1.00 73.31 173 ILE A O 1
ATOM 1404 N N . HIS A 1 174 ? 8.529 4.627 -21.943 1.00 69.56 174 HIS A N 1
ATOM 1405 C CA . HIS A 1 174 ? 8.059 4.687 -23.330 1.00 69.56 174 HIS A CA 1
ATOM 1406 C C . HIS A 1 174 ? 9.223 4.640 -24.332 1.00 69.56 174 HIS A C 1
ATOM 1408 O O . HIS A 1 174 ? 10.263 5.261 -24.122 1.00 69.56 174 HIS A O 1
ATOM 1414 N N . HIS A 1 175 ? 8.985 3.990 -25.471 1.00 61.25 175 HIS A N 1
ATOM 1415 C CA . HIS A 1 175 ? 9.919 3.784 -26.588 1.00 61.25 175 HIS A CA 1
ATOM 1416 C C . HIS A 1 175 ? 10.599 5.039 -27.150 1.00 61.25 175 HIS A C 1
ATOM 1418 O O . HIS A 1 175 ? 11.617 4.934 -27.827 1.00 61.25 175 HIS A O 1
ATOM 1424 N N . GLN A 1 176 ? 10.041 6.225 -26.903 1.00 58.72 176 GLN A N 1
ATOM 1425 C CA . GLN A 1 176 ? 10.544 7.477 -27.472 1.00 58.72 176 GLN A CA 1
ATOM 1426 C C . GLN A 1 176 ? 11.915 7.890 -26.909 1.00 58.72 176 GLN A C 1
ATOM 1428 O O . GLN A 1 176 ? 12.618 8.671 -27.545 1.00 58.72 176 GLN A O 1
ATOM 1433 N N . TYR A 1 177 ? 12.325 7.348 -25.758 1.00 63.00 177 TYR A N 1
ATOM 1434 C CA . TYR A 1 177 ? 13.592 7.684 -25.112 1.00 63.00 177 TYR A CA 1
ATOM 1435 C C . TYR A 1 177 ? 14.495 6.453 -25.007 1.00 63.00 177 TYR A C 1
ATOM 1437 O O . TYR A 1 177 ? 14.164 5.468 -24.346 1.00 63.00 177 TYR A O 1
ATOM 1445 N N . LYS A 1 178 ? 15.663 6.523 -25.653 1.00 71.62 178 LYS A N 1
ATOM 1446 C CA . LYS A 1 178 ? 16.688 5.477 -25.580 1.00 71.62 178 LYS A CA 1
ATOM 1447 C C . LYS A 1 178 ? 17.447 5.603 -24.263 1.00 71.62 178 LYS A C 1
ATOM 1449 O O . LYS A 1 178 ? 18.037 6.648 -24.001 1.00 71.62 178 LYS A O 1
ATOM 1454 N N . ILE A 1 179 ? 17.462 4.534 -23.471 1.00 81.94 179 ILE A N 1
ATOM 1455 C CA . ILE A 1 179 ? 18.374 4.410 -22.330 1.00 81.94 179 ILE A CA 1
ATOM 1456 C C . ILE A 1 179 ? 19.509 3.461 -22.680 1.00 81.94 179 ILE A C 1
ATOM 1458 O O . ILE A 1 179 ? 19.313 2.459 -23.367 1.00 81.94 179 ILE A O 1
ATOM 1462 N N . THR A 1 180 ? 20.707 3.771 -22.208 1.00 85.62 180 THR A N 1
ATOM 1463 C CA . THR A 1 180 ? 21.860 2.883 -22.355 1.00 85.62 180 THR A CA 1
ATOM 1464 C C . THR A 1 180 ? 21.826 1.776 -21.297 1.00 85.62 180 THR A C 1
ATOM 1466 O O . THR A 1 180 ? 21.150 1.897 -20.275 1.00 85.62 180 THR A O 1
ATOM 1469 N N . ARG A 1 181 ? 22.580 0.689 -21.514 1.00 85.38 181 ARG A N 1
ATOM 1470 C CA . ARG A 1 181 ? 22.742 -0.386 -20.514 1.00 85.38 181 ARG A CA 1
ATOM 1471 C C . ARG A 1 181 ? 23.210 0.147 -19.147 1.00 85.38 181 ARG A C 1
ATOM 1473 O O . ARG A 1 181 ? 22.516 -0.128 -18.176 1.00 85.38 181 ARG A O 1
ATOM 1480 N N . PRO A 1 182 ? 24.261 0.991 -19.053 1.00 88.62 182 PRO A N 1
ATOM 1481 C CA . PRO A 1 182 ? 24.677 1.546 -17.763 1.00 88.62 182 PRO A CA 1
ATOM 1482 C C . PRO A 1 182 ? 23.592 2.387 -17.081 1.00 88.62 182 PRO A C 1
ATOM 1484 O O . PRO A 1 182 ? 23.434 2.325 -15.867 1.00 88.62 182 PRO A O 1
ATOM 1487 N N . GLN A 1 183 ? 22.817 3.162 -17.849 1.00 87.94 183 GLN A N 1
ATOM 1488 C CA . GLN A 1 183 ? 21.697 3.928 -17.295 1.00 87.94 183 GLN A CA 1
ATOM 1489 C C . GLN A 1 183 ? 20.609 3.006 -16.743 1.00 87.94 183 GLN A C 1
ATOM 1491 O O . GLN A 1 183 ? 20.088 3.265 -15.662 1.00 87.94 183 GLN A O 1
ATOM 1496 N N . LEU A 1 184 ? 20.283 1.925 -17.457 1.00 88.19 184 LEU A N 1
ATOM 1497 C CA . LEU A 1 184 ? 19.346 0.915 -16.974 1.00 88.19 184 LEU A CA 1
ATOM 1498 C C . LEU A 1 184 ? 19.842 0.265 -15.677 1.00 88.19 184 LEU A C 1
ATOM 1500 O O . LEU A 1 184 ? 19.062 0.146 -14.738 1.00 88.19 184 LEU A O 1
ATOM 1504 N N . ASP A 1 185 ? 21.121 -0.098 -15.593 1.00 87.38 185 ASP A N 1
ATOM 1505 C CA . ASP A 1 185 ? 21.694 -0.714 -14.391 1.00 87.38 185 ASP A CA 1
ATOM 1506 C C . ASP A 1 185 ? 21.616 0.230 -13.181 1.00 87.38 185 ASP A C 1
ATOM 1508 O O . ASP A 1 185 ? 21.201 -0.181 -12.097 1.00 87.38 185 ASP A O 1
ATOM 1512 N N . VAL A 1 186 ? 21.924 1.518 -13.374 1.00 90.56 186 VAL A N 1
ATOM 1513 C CA . VAL A 1 186 ? 21.773 2.549 -12.332 1.00 90.56 186 VAL A CA 1
ATOM 1514 C C . VAL A 1 186 ? 20.311 2.696 -11.902 1.00 90.56 186 VAL A C 1
ATOM 1516 O O . VAL A 1 186 ? 20.032 2.758 -10.706 1.00 90.56 186 VAL A O 1
ATOM 1519 N N . LEU A 1 187 ? 19.367 2.715 -12.850 1.00 90.06 187 LEU A N 1
ATOM 1520 C CA . LEU A 1 187 ? 17.935 2.808 -12.547 1.00 90.06 187 LEU A CA 1
ATOM 1521 C C . LEU A 1 187 ? 17.436 1.592 -11.761 1.00 90.06 187 LEU A C 1
ATOM 1523 O O . LEU A 1 187 ? 16.696 1.754 -10.792 1.00 90.06 187 LEU A O 1
ATOM 1527 N N . LEU A 1 188 ? 17.838 0.384 -12.163 1.00 89.88 188 LEU A N 1
ATOM 1528 C CA . LEU A 1 188 ? 17.451 -0.857 -11.493 1.00 89.88 188 LEU A CA 1
ATOM 1529 C C . LEU A 1 188 ? 18.068 -0.965 -10.103 1.00 89.88 188 LEU A C 1
ATOM 1531 O O . LEU A 1 188 ? 17.391 -1.424 -9.188 1.00 89.88 188 LEU A O 1
ATOM 1535 N N . LYS A 1 189 ? 19.309 -0.506 -9.925 1.00 90.50 189 LYS A N 1
ATOM 1536 C CA . LYS A 1 189 ? 19.940 -0.422 -8.608 1.00 90.50 189 LYS A CA 1
ATOM 1537 C C . LYS A 1 189 ? 19.187 0.550 -7.698 1.00 90.50 189 LYS A C 1
ATOM 1539 O O . LYS A 1 189 ? 18.722 0.145 -6.636 1.00 90.50 189 LYS A O 1
ATOM 1544 N N . ALA A 1 190 ? 18.998 1.793 -8.141 1.00 91.81 190 ALA A N 1
ATOM 1545 C CA . ALA A 1 190 ? 18.302 2.810 -7.358 1.00 91.81 190 ALA A CA 1
ATOM 1546 C C . ALA A 1 190 ? 16.880 2.360 -6.982 1.00 91.81 190 ALA A C 1
ATOM 1548 O O . ALA A 1 190 ? 16.461 2.483 -5.836 1.00 91.81 190 ALA A O 1
ATOM 1549 N N . LEU A 1 191 ? 16.134 1.783 -7.926 1.00 91.94 191 LEU A N 1
ATOM 1550 C CA . LEU A 1 191 ? 14.762 1.356 -7.672 1.00 91.94 191 LEU A CA 1
ATOM 1551 C C . LEU A 1 191 ? 14.685 0.061 -6.851 1.00 91.94 191 LEU A C 1
ATOM 1553 O O . LEU A 1 191 ? 13.989 0.021 -5.840 1.00 91.94 191 LEU A O 1
ATOM 1557 N N . GLY A 1 192 ? 15.375 -0.990 -7.293 1.00 89.19 192 GLY A N 1
ATOM 1558 C CA . GLY A 1 192 ? 15.205 -2.352 -6.787 1.00 89.19 192 GLY A CA 1
ATOM 1559 C C . GLY A 1 192 ? 16.113 -2.741 -5.624 1.00 89.19 192 GLY A C 1
ATOM 1560 O O . GLY A 1 192 ? 15.795 -3.697 -4.924 1.00 89.19 192 GLY A O 1
ATOM 1561 N N . GLN A 1 193 ? 17.217 -2.025 -5.394 1.00 89.81 193 GLN A N 1
ATOM 1562 C CA . GLN A 1 193 ? 18.140 -2.304 -4.283 1.00 89.81 193 GLN A CA 1
ATOM 1563 C C . GLN A 1 193 ? 18.086 -1.240 -3.185 1.00 89.81 193 GLN A C 1
ATOM 1565 O O . GLN A 1 193 ? 18.378 -1.549 -2.034 1.00 89.81 193 GLN A O 1
ATOM 1570 N N . GLU A 1 194 ? 17.687 -0.009 -3.513 1.00 91.94 194 GLU A N 1
ATOM 1571 C CA . GLU A 1 194 ? 17.693 1.104 -2.559 1.00 91.94 194 GLU A CA 1
ATOM 1572 C C . GLU A 1 194 ? 16.264 1.525 -2.190 1.00 91.94 194 GLU A C 1
ATOM 1574 O O . GLU A 1 194 ? 15.821 1.292 -1.065 1.00 91.94 194 GLU A O 1
ATOM 1579 N N . LEU A 1 195 ? 15.509 2.094 -3.135 1.00 95.31 195 LEU A N 1
ATOM 1580 C CA . LEU A 1 195 ? 14.220 2.727 -2.848 1.00 95.31 195 LEU A CA 1
ATOM 1581 C C . LEU A 1 195 ? 13.140 1.732 -2.391 1.00 95.31 195 LEU A C 1
ATOM 1583 O O . LEU A 1 195 ? 12.557 1.915 -1.322 1.00 95.31 195 LEU A O 1
ATOM 1587 N N . ILE A 1 196 ? 12.863 0.683 -3.177 1.00 95.19 196 ILE A N 1
ATOM 1588 C CA . ILE A 1 196 ? 11.813 -0.297 -2.850 1.00 95.19 196 ILE A CA 1
ATOM 1589 C C . ILE A 1 196 ? 12.140 -1.063 -1.558 1.00 95.19 196 ILE A C 1
ATOM 1591 O O . ILE A 1 196 ? 11.260 -1.125 -0.696 1.00 95.19 196 ILE A O 1
ATOM 1595 N N . PRO A 1 197 ? 13.355 -1.619 -1.361 1.00 95.25 197 PRO A N 1
ATOM 1596 C CA . PRO A 1 197 ? 13.686 -2.318 -0.119 1.00 95.25 197 PRO A CA 1
ATOM 1597 C C . PRO A 1 197 ? 13.649 -1.410 1.113 1.00 95.25 197 PRO A C 1
ATOM 1599 O O . PRO A 1 197 ? 13.114 -1.810 2.147 1.00 95.25 197 PRO A O 1
ATOM 1602 N N . SER A 1 198 ? 14.153 -0.174 1.003 1.00 96.25 198 SER A N 1
ATOM 1603 C CA . SER A 1 198 ? 14.098 0.799 2.100 1.00 96.25 198 SER A CA 1
ATOM 1604 C C . SER A 1 198 ? 12.655 1.119 2.487 1.00 96.25 198 SER A C 1
ATOM 1606 O O . SER A 1 198 ? 12.303 1.069 3.666 1.00 96.25 198 SER A O 1
ATOM 1608 N N . TRP A 1 199 ? 11.787 1.370 1.503 1.00 97.94 199 TRP A N 1
ATOM 1609 C CA . TRP A 1 199 ? 10.377 1.630 1.771 1.00 97.94 199 TRP A CA 1
ATOM 1610 C C . TRP A 1 199 ? 9.661 0.409 2.345 1.00 97.94 199 TRP A C 1
ATOM 1612 O O . TRP A 1 199 ? 8.931 0.543 3.322 1.00 97.94 199 TRP A O 1
ATOM 1622 N N . LYS A 1 200 ? 9.926 -0.792 1.817 1.00 96.81 200 LYS A N 1
ATOM 1623 C CA . LYS A 1 200 ? 9.398 -2.034 2.387 1.00 96.81 200 LYS A CA 1
ATOM 1624 C C . LYS A 1 200 ? 9.754 -2.165 3.867 1.00 96.81 200 LYS A C 1
ATOM 1626 O O . LYS A 1 200 ? 8.884 -2.502 4.660 1.00 96.81 200 LYS A O 1
ATOM 1631 N N . HIS A 1 201 ? 10.996 -1.876 4.246 1.00 96.56 201 HIS A N 1
ATOM 1632 C CA . HIS A 1 201 ? 11.394 -1.914 5.650 1.00 96.56 201 HIS A CA 1
ATOM 1633 C C . HIS A 1 201 ? 10.566 -0.939 6.504 1.00 96.56 201 HIS A C 1
ATOM 1635 O O . HIS A 1 201 ? 10.140 -1.294 7.600 1.00 96.56 201 HIS A O 1
ATOM 1641 N N . GLN A 1 202 ? 10.268 0.260 5.989 1.00 97.38 202 GLN A N 1
ATOM 1642 C CA . GLN A 1 202 ? 9.372 1.199 6.673 1.00 97.38 202 GLN A CA 1
ATOM 1643 C C . GLN A 1 202 ? 7.945 0.648 6.818 1.00 97.38 202 GLN A C 1
ATOM 1645 O O . GLN A 1 202 ? 7.337 0.836 7.872 1.00 97.38 202 GLN A O 1
ATOM 1650 N N . LEU A 1 203 ? 7.422 -0.050 5.805 1.00 97.50 203 LEU A N 1
ATOM 1651 C CA . LEU A 1 203 ? 6.111 -0.704 5.876 1.00 97.50 203 LEU A CA 1
ATOM 1652 C C . LEU A 1 203 ? 6.104 -1.845 6.900 1.00 97.50 203 LEU A C 1
ATOM 1654 O O . LEU A 1 203 ? 5.207 -1.911 7.731 1.00 97.50 203 LEU A O 1
ATOM 1658 N N . ASP A 1 204 ? 7.131 -2.695 6.904 1.00 96.50 204 ASP A N 1
ATOM 1659 C CA . ASP A 1 204 ? 7.245 -3.804 7.857 1.00 96.50 204 ASP A CA 1
ATOM 1660 C C . ASP A 1 204 ? 7.334 -3.277 9.308 1.00 96.50 204 ASP A C 1
ATOM 1662 O O . ASP A 1 204 ? 6.704 -3.821 10.217 1.00 96.50 204 ASP A O 1
ATOM 1666 N N . LEU A 1 205 ? 8.051 -2.166 9.531 1.00 96.31 205 LEU A N 1
ATOM 1667 C CA . LEU A 1 205 ? 8.092 -1.478 10.826 1.00 96.31 205 LEU A CA 1
ATOM 1668 C C . LEU A 1 205 ? 6.747 -0.850 11.209 1.00 96.31 205 LEU A C 1
ATOM 1670 O O . LEU A 1 205 ? 6.359 -0.920 12.378 1.00 96.31 205 LEU A O 1
ATOM 1674 N N . LEU A 1 206 ? 6.041 -0.229 10.258 1.00 96.56 206 LEU A N 1
ATOM 1675 C CA . LEU A 1 206 ? 4.698 0.311 10.484 1.00 96.56 206 LEU A CA 1
ATOM 1676 C C . LEU A 1 206 ? 3.747 -0.801 10.915 1.00 96.56 206 LEU A C 1
ATOM 1678 O O . LEU A 1 206 ? 3.103 -0.685 11.954 1.00 96.56 206 LEU A O 1
ATOM 1682 N N . ASN A 1 207 ? 3.721 -1.890 10.151 1.00 94.75 207 ASN A N 1
ATOM 1683 C CA . ASN A 1 207 ? 2.914 -3.067 10.414 1.00 94.75 207 ASN A CA 1
ATOM 1684 C C . ASN A 1 207 ? 3.192 -3.623 11.818 1.00 94.75 207 ASN A C 1
ATOM 1686 O O . ASN A 1 207 ? 2.273 -3.755 12.624 1.00 94.75 207 ASN A O 1
ATOM 1690 N N . PHE A 1 208 ? 4.464 -3.841 12.161 1.00 93.56 208 PHE A N 1
ATOM 1691 C CA . PHE A 1 208 ? 4.861 -4.303 13.490 1.00 93.56 208 PHE A CA 1
ATOM 1692 C C . PHE A 1 208 ? 4.357 -3.380 14.612 1.00 93.56 208 PHE A C 1
ATOM 1694 O O . PHE A 1 208 ? 3.751 -3.848 15.577 1.00 93.56 208 PHE A O 1
ATOM 1701 N N . LYS A 1 209 ? 4.566 -2.061 14.489 1.00 93.38 209 LYS A N 1
ATOM 1702 C CA . LYS A 1 209 ? 4.108 -1.087 15.494 1.00 93.38 209 LYS A CA 1
ATOM 1703 C C . LYS A 1 209 ? 2.582 -1.062 15.620 1.00 93.38 209 LYS A C 1
ATOM 1705 O O . LYS A 1 209 ? 2.078 -1.051 16.740 1.00 93.38 209 LYS A O 1
ATOM 1710 N N . LEU A 1 210 ? 1.860 -1.085 14.498 1.00 93.50 210 LEU A N 1
ATOM 1711 C CA . LEU A 1 210 ? 0.396 -1.096 14.472 1.00 93.50 210 LEU A CA 1
ATOM 1712 C C . LEU A 1 210 ? -0.169 -2.336 15.160 1.00 93.50 210 LEU A C 1
ATOM 1714 O O . LEU A 1 210 ? -1.031 -2.215 16.026 1.00 93.50 210 LEU A O 1
ATOM 1718 N N . PHE A 1 211 ? 0.330 -3.523 14.821 1.00 92.69 211 PHE A N 1
ATOM 1719 C CA . PHE A 1 211 ? -0.177 -4.759 15.409 1.00 92.69 211 PHE A CA 1
ATOM 1720 C C . PHE A 1 211 ? 0.140 -4.883 16.900 1.00 92.69 211 PHE A C 1
ATOM 1722 O O . PHE A 1 211 ? -0.693 -5.393 17.649 1.00 92.69 211 PHE A O 1
ATOM 1729 N N . ASN A 1 212 ? 1.280 -4.357 17.355 1.00 91.25 212 ASN A N 1
ATOM 1730 C CA . ASN A 1 212 ? 1.564 -4.263 18.786 1.00 91.25 212 ASN A CA 1
ATOM 1731 C C . ASN A 1 212 ? 0.554 -3.359 19.505 1.00 91.25 212 ASN A C 1
ATOM 1733 O O . ASN A 1 212 ? 0.070 -3.726 20.574 1.00 91.25 212 ASN A O 1
ATOM 1737 N N . LEU A 1 213 ? 0.200 -2.210 18.921 1.00 90.06 213 LEU A N 1
ATOM 1738 C CA . LEU A 1 213 ? -0.797 -1.306 19.503 1.00 90.06 213 LEU A CA 1
ATOM 1739 C C . LEU A 1 213 ? -2.190 -1.937 19.527 1.00 90.06 213 LEU A C 1
ATOM 1741 O O . LEU A 1 213 ? -2.838 -1.933 20.570 1.00 90.06 213 LEU A O 1
ATOM 1745 N N . LEU A 1 214 ? -2.618 -2.548 18.420 1.00 92.19 214 LEU A N 1
ATOM 1746 C CA . LEU A 1 214 ? -3.897 -3.255 18.327 1.00 92.19 214 LEU A CA 1
ATOM 1747 C C . LEU A 1 214 ? -4.013 -4.364 19.384 1.00 92.19 214 LEU A C 1
ATOM 1749 O 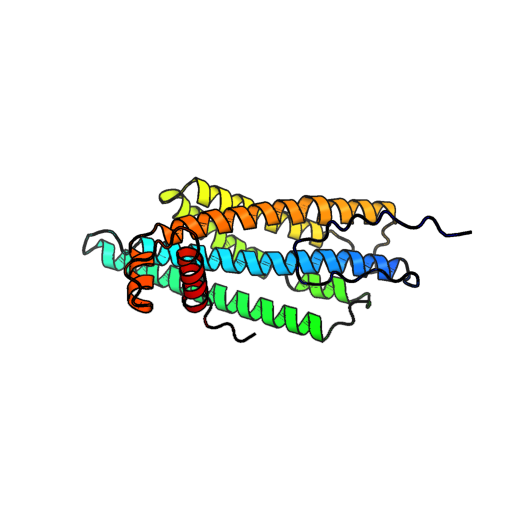O . LEU A 1 214 ? -5.029 -4.447 20.069 1.00 92.19 214 LEU A O 1
ATOM 1753 N N . ALA A 1 215 ? -2.970 -5.184 19.549 1.00 91.19 215 ALA A N 1
ATOM 1754 C CA . ALA A 1 215 ? -2.955 -6.284 20.515 1.00 91.19 215 ALA A CA 1
ATOM 1755 C C . ALA A 1 215 ? -2.874 -5.816 21.980 1.00 91.19 215 ALA A C 1
ATOM 1757 O O . ALA A 1 215 ? -3.215 -6.575 22.887 1.00 91.19 215 ALA A O 1
ATOM 1758 N N . CYS A 1 216 ? -2.419 -4.584 22.227 1.00 89.56 216 CYS A N 1
ATOM 1759 C CA . CYS A 1 216 ? -2.364 -4.001 23.567 1.00 89.56 216 CYS A CA 1
ATOM 1760 C C . CYS A 1 216 ? -3.591 -3.142 23.907 1.00 89.56 216 CYS A C 1
ATOM 1762 O O . CYS A 1 216 ? -3.759 -2.793 25.075 1.00 89.56 216 CYS A O 1
ATOM 1764 N N . HIS A 1 217 ? -4.439 -2.795 22.933 1.00 89.19 217 HIS A N 1
ATOM 1765 C CA . HIS A 1 217 ? -5.561 -1.885 23.154 1.00 89.19 217 HIS A CA 1
ATOM 1766 C C . HIS A 1 217 ? -6.756 -2.600 23.817 1.00 89.19 217 HIS A C 1
ATOM 1768 O O . HIS A 1 217 ? -7.365 -3.468 23.181 1.00 89.19 217 HIS A O 1
ATOM 1774 N N . PRO A 1 218 ? -7.165 -2.227 25.048 1.00 87.19 218 PRO A N 1
ATOM 1775 C CA . PRO A 1 218 ? -8.163 -2.975 25.817 1.00 87.19 218 PRO A CA 1
ATOM 1776 C C . PRO A 1 218 ? -9.496 -3.178 25.090 1.00 87.19 218 PRO A C 1
ATOM 1778 O O . PRO A 1 218 ? -9.996 -4.300 25.048 1.00 87.19 218 PRO A O 1
ATOM 1781 N N . SER A 1 219 ? -10.037 -2.131 24.460 1.00 86.62 219 SER A N 1
ATOM 1782 C CA . SER A 1 219 ? -11.331 -2.191 23.760 1.00 86.62 219 SER A CA 1
ATOM 1783 C C . SER A 1 219 ? -11.295 -3.121 22.543 1.00 86.62 219 SER A C 1
ATOM 1785 O O . SER A 1 219 ? -12.232 -3.873 22.297 1.00 86.62 219 SER A O 1
ATOM 1787 N N . ILE A 1 220 ? -10.173 -3.149 21.817 1.00 89.94 220 ILE A N 1
ATOM 1788 C CA . ILE A 1 220 ? -10.017 -3.988 20.619 1.00 89.94 220 ILE A CA 1
ATOM 1789 C C . ILE A 1 220 ? -9.865 -5.453 21.027 1.00 89.94 220 ILE A C 1
ATOM 1791 O O . ILE A 1 220 ? -10.475 -6.335 20.424 1.00 89.94 220 ILE A O 1
ATOM 1795 N N . VAL A 1 221 ? -9.099 -5.715 22.089 1.00 90.25 221 VAL A N 1
ATOM 1796 C CA . VAL A 1 221 ? -8.990 -7.058 22.664 1.00 90.25 221 VAL A CA 1
ATOM 1797 C C . VAL A 1 221 ? -10.341 -7.519 23.214 1.00 90.25 221 VAL A C 1
ATOM 1799 O O . VAL A 1 221 ? -10.709 -8.672 23.013 1.00 90.25 221 VAL A O 1
ATOM 1802 N N . ALA A 1 222 ? -11.116 -6.641 23.853 1.00 87.69 222 ALA A N 1
ATOM 1803 C CA . ALA A 1 222 ? -12.464 -6.968 24.314 1.00 87.69 222 ALA A CA 1
ATOM 1804 C C . ALA A 1 222 ? -13.393 -7.354 23.149 1.00 87.69 222 ALA A C 1
ATOM 1806 O O . ALA A 1 222 ? -14.070 -8.377 23.244 1.00 87.69 222 ALA A O 1
ATOM 1807 N N . HIS A 1 223 ? -13.359 -6.616 22.032 1.00 88.44 223 HIS A N 1
ATOM 1808 C CA . HIS A 1 223 ? -14.112 -6.965 20.820 1.00 88.44 223 HIS A CA 1
ATOM 1809 C C . HIS A 1 223 ? -13.707 -8.338 20.267 1.00 88.44 223 HIS A C 1
ATOM 1811 O O . HIS A 1 223 ? -14.574 -9.167 19.996 1.00 88.44 223 HIS A O 1
ATOM 1817 N N . TYR A 1 224 ? -12.402 -8.621 20.176 1.00 90.31 224 TYR A N 1
ATOM 1818 C CA . TYR A 1 224 ? -11.903 -9.940 19.772 1.00 90.31 224 TYR A CA 1
ATOM 1819 C C . TYR A 1 224 ? -12.450 -11.057 20.669 1.00 90.31 224 TYR A C 1
ATOM 1821 O O . TYR A 1 224 ? -12.961 -12.064 20.177 1.00 90.31 224 TYR A O 1
ATOM 1829 N N . ARG A 1 225 ? -12.370 -10.880 21.992 1.00 90.69 225 ARG A N 1
ATOM 1830 C CA . ARG A 1 225 ? -12.823 -11.877 22.972 1.00 90.69 225 ARG A CA 1
ATOM 1831 C C . ARG A 1 225 ? -14.327 -12.113 22.895 1.00 90.69 225 ARG A C 1
ATOM 1833 O O . ARG A 1 225 ? -14.772 -13.256 22.943 1.00 90.69 225 ARG A O 1
ATOM 1840 N N . GLN A 1 226 ? -15.106 -11.050 22.713 1.00 88.38 226 GLN A N 1
ATOM 1841 C CA . GLN A 1 226 ? -16.551 -11.148 22.528 1.00 88.38 226 GLN A CA 1
ATOM 1842 C C . GLN A 1 226 ? -16.914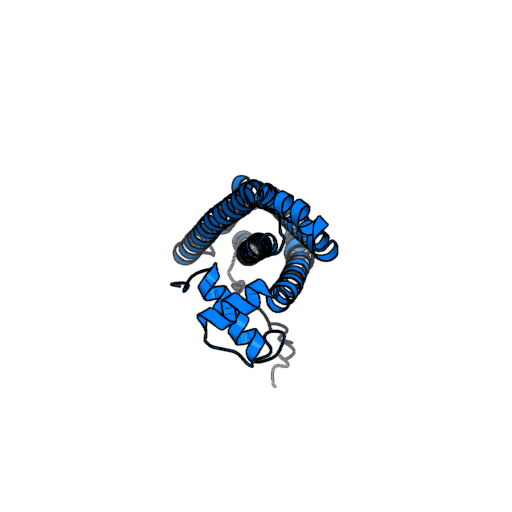 -11.896 21.237 1.00 88.38 226 GLN A C 1
ATOM 1844 O O . GLN A 1 226 ? -17.823 -12.722 21.250 1.00 88.38 226 GLN A O 1
ATOM 1849 N N . ALA A 1 227 ? -16.201 -11.637 20.138 1.00 87.38 227 ALA A N 1
ATOM 1850 C CA . ALA A 1 227 ? -16.469 -12.262 18.844 1.00 87.38 227 ALA A CA 1
ATOM 1851 C C . ALA A 1 227 ? -16.040 -13.738 18.780 1.00 87.38 227 ALA A C 1
ATOM 1853 O O . ALA A 1 227 ? -16.661 -14.533 18.077 1.00 87.38 227 ALA A O 1
ATOM 1854 N N . THR A 1 228 ? -14.976 -14.112 19.496 1.00 87.19 228 THR A N 1
ATOM 1855 C CA . THR A 1 228 ? -14.364 -15.451 19.402 1.00 87.19 228 THR A CA 1
ATOM 1856 C C . THR A 1 228 ? -14.667 -16.365 20.588 1.00 87.19 228 THR A C 1
ATOM 1858 O O . THR A 1 228 ? -14.430 -17.568 20.500 1.00 87.19 228 THR A O 1
ATOM 1861 N N . GLY A 1 229 ? -15.172 -15.824 21.702 1.00 84.50 229 GLY A N 1
ATOM 1862 C CA . GLY A 1 229 ? -15.330 -16.551 22.965 1.00 84.50 229 GLY A CA 1
ATOM 1863 C C . GLY A 1 229 ? -14.008 -16.844 23.690 1.00 84.50 229 GLY A C 1
ATOM 1864 O O . GLY A 1 229 ? -14.013 -17.516 24.722 1.00 84.50 229 GLY A O 1
ATOM 1865 N N . ASP A 1 230 ? -12.874 -16.352 23.179 1.00 84.19 230 ASP A N 1
ATOM 1866 C CA . ASP A 1 230 ? -11.567 -16.487 23.820 1.00 84.19 230 ASP A CA 1
ATOM 1867 C C . ASP A 1 230 ? -11.501 -15.594 25.066 1.00 84.19 230 ASP A C 1
ATOM 1869 O O . ASP A 1 230 ? -11.794 -14.404 25.013 1.00 84.19 230 ASP A O 1
ATOM 1873 N N . THR A 1 231 ? -11.118 -16.151 26.210 1.00 78.31 231 THR A N 1
ATOM 1874 C CA . THR A 1 231 ? -11.039 -15.409 27.483 1.00 78.31 231 THR A CA 1
ATOM 1875 C C . THR A 1 231 ? -9.665 -15.482 28.138 1.00 78.31 231 THR A C 1
ATOM 1877 O O . THR A 1 231 ? -9.405 -14.747 29.089 1.00 78.31 231 THR A O 1
ATOM 1880 N N . ILE A 1 232 ? -8.772 -16.332 27.626 1.00 73.44 232 ILE A N 1
ATOM 1881 C CA . ILE A 1 232 ? -7.563 -16.756 28.344 1.00 73.44 232 ILE A CA 1
ATOM 1882 C C . ILE A 1 232 ? -6.302 -16.459 27.533 1.00 73.44 232 ILE A C 1
ATOM 1884 O O . ILE A 1 232 ? -5.264 -16.150 28.117 1.00 73.44 232 ILE A O 1
ATOM 1888 N N . THR A 1 233 ? -6.362 -16.530 26.203 1.00 80.88 233 THR A N 1
ATOM 1889 C CA . THR A 1 233 ? -5.148 -16.488 25.385 1.00 80.88 233 THR A CA 1
ATOM 1890 C C . THR A 1 233 ? -4.521 -15.094 25.383 1.00 80.88 233 THR A C 1
ATOM 1892 O O . THR A 1 233 ? -5.204 -14.084 25.182 1.00 80.88 233 THR A O 1
ATOM 1895 N N . ASP A 1 234 ? -3.202 -15.023 25.587 1.00 85.62 234 ASP A N 1
ATOM 1896 C CA . ASP A 1 234 ? -2.464 -13.776 25.394 1.00 85.62 234 ASP A CA 1
ATOM 1897 C C . ASP A 1 234 ? -2.354 -13.479 23.895 1.00 85.62 234 ASP A C 1
ATOM 1899 O O . ASP A 1 234 ? -1.670 -14.172 23.142 1.00 85.62 234 ASP A O 1
ATOM 1903 N N . VAL A 1 235 ? -3.045 -12.429 23.460 1.00 89.50 235 VAL A N 1
ATOM 1904 C CA . VAL A 1 235 ? -3.081 -11.997 22.060 1.00 89.50 235 VAL A CA 1
ATOM 1905 C C . VAL A 1 235 ? -1.841 -11.209 21.646 1.00 89.50 235 VAL A C 1
ATOM 1907 O O . VAL A 1 235 ? -1.764 -10.787 20.501 1.00 89.50 235 VAL A O 1
ATOM 1910 N N . ARG A 1 236 ? -0.862 -11.000 22.536 1.00 87.12 236 ARG A N 1
ATOM 1911 C CA . ARG A 1 236 ? 0.353 -10.217 22.246 1.00 87.12 236 ARG A CA 1
ATOM 1912 C C . ARG A 1 236 ? 1.494 -11.045 21.662 1.00 87.12 236 ARG A C 1
ATOM 1914 O O . ARG A 1 236 ? 2.437 -10.473 21.126 1.00 87.12 236 ARG A O 1
ATOM 1921 N N . ASN A 1 237 ? 1.450 -12.375 21.760 1.00 86.19 237 ASN A N 1
ATOM 1922 C CA . ASN A 1 237 ? 2.489 -13.237 21.197 1.00 86.19 237 ASN A CA 1
ATOM 1923 C C . ASN A 1 237 ? 1.972 -14.626 20.776 1.00 86.19 237 ASN A C 1
ATOM 1925 O O . ASN A 1 237 ? 0.827 -15.007 21.020 1.00 86.19 237 ASN A O 1
ATOM 1929 N N . GLY A 1 238 ? 2.838 -15.374 20.086 1.00 88.19 238 GLY A N 1
ATOM 1930 C CA . GLY A 1 238 ? 2.631 -16.789 19.784 1.00 88.19 238 GLY A CA 1
ATOM 1931 C C . GLY A 1 238 ? 1.362 -17.095 18.982 1.00 88.19 238 GLY A C 1
ATOM 1932 O O . GLY A 1 238 ? 1.013 -16.408 18.019 1.00 88.19 238 GLY A O 1
ATOM 1933 N N . THR A 1 239 ? 0.686 -18.179 19.364 1.00 86.56 239 THR A N 1
ATOM 1934 C CA . THR A 1 239 ? -0.547 -18.648 18.717 1.00 86.56 239 THR A CA 1
ATOM 1935 C C . THR A 1 239 ? -1.725 -17.706 18.956 1.00 86.56 239 THR A C 1
ATOM 1937 O O . THR A 1 239 ? -2.517 -17.513 18.037 1.00 86.56 239 THR A O 1
ATOM 1940 N N . GLY A 1 240 ? -1.803 -17.065 20.127 1.00 87.06 240 GLY A N 1
ATOM 1941 C CA . GLY A 1 240 ? -2.835 -16.076 20.442 1.00 87.06 240 GLY A CA 1
ATOM 1942 C C . GLY A 1 240 ? -2.779 -14.864 19.524 1.00 87.06 240 GLY A C 1
ATOM 1943 O O . GLY A 1 240 ? -3.788 -14.494 18.926 1.00 87.06 240 GLY A O 1
ATOM 1944 N N . PHE A 1 241 ? -1.583 -14.311 19.313 1.00 90.06 241 PHE A N 1
ATOM 1945 C CA . PHE A 1 241 ? -1.388 -13.228 18.347 1.00 90.06 241 PHE A CA 1
ATOM 1946 C C . PHE A 1 241 ? -1.772 -13.646 16.923 1.00 90.06 241 PHE A C 1
ATOM 1948 O O . PHE A 1 241 ? -2.428 -12.890 16.214 1.00 90.06 241 PHE A O 1
ATOM 1955 N N . LYS A 1 242 ? -1.440 -14.873 16.495 1.00 88.75 242 LYS A N 1
ATOM 1956 C CA . LYS A 1 242 ? -1.836 -15.370 15.165 1.00 88.75 242 LYS A CA 1
ATOM 1957 C C . LYS A 1 242 ? -3.361 -15.436 15.003 1.00 88.75 242 LYS A C 1
ATOM 1959 O O . LYS A 1 242 ? -3.870 -15.032 13.954 1.00 88.75 242 LYS A O 1
ATOM 1964 N N . SER A 1 243 ? -4.080 -15.927 16.011 1.00 88.75 243 SER A N 1
ATOM 1965 C CA . SER A 1 243 ? -5.549 -15.964 16.011 1.00 88.75 243 SER A CA 1
ATOM 1966 C C . SER A 1 243 ? -6.142 -14.558 15.990 1.00 88.75 243 SER A C 1
ATOM 1968 O O . SER A 1 243 ? -7.004 -14.276 15.161 1.00 88.75 243 SER A O 1
ATOM 1970 N N . PHE A 1 244 ? -5.610 -13.650 16.810 1.00 91.06 244 PHE A N 1
ATOM 1971 C CA . PHE A 1 244 ? -6.012 -12.245 16.845 1.00 91.06 244 PHE A CA 1
ATOM 1972 C C . PHE A 1 244 ? -5.813 -11.542 15.495 1.00 91.06 244 PHE A C 1
ATOM 1974 O O . PHE A 1 244 ? -6.729 -10.904 14.988 1.00 91.06 244 PHE A O 1
ATOM 1981 N N . VAL A 1 245 ? -4.653 -11.717 14.855 1.00 89.94 245 VAL A N 1
ATOM 1982 C CA . VAL A 1 245 ? -4.369 -11.170 13.516 1.00 89.94 245 VAL A CA 1
ATOM 1983 C C . VAL A 1 245 ? -5.298 -11.763 12.455 1.00 89.94 245 VAL A C 1
ATOM 1985 O O . VAL A 1 245 ? -5.695 -11.062 11.526 1.00 89.94 245 VAL A O 1
ATOM 1988 N N . THR A 1 246 ? -5.635 -13.050 12.560 1.00 89.00 246 THR A N 1
ATOM 1989 C CA . THR A 1 246 ? -6.558 -13.709 11.621 1.00 89.00 246 THR A CA 1
ATOM 1990 C C . THR A 1 246 ? -7.966 -13.143 11.769 1.00 89.00 246 THR A C 1
ATOM 1992 O O . THR A 1 246 ? -8.563 -12.754 10.772 1.00 89.00 246 THR A O 1
ATOM 1995 N N . TRP A 1 247 ? -8.444 -12.993 13.006 1.00 91.00 247 TRP A N 1
ATOM 1996 C CA . TRP A 1 247 ? -9.713 -12.326 13.279 1.00 91.00 247 TRP A CA 1
ATOM 1997 C C . TRP A 1 247 ? -9.712 -10.876 12.787 1.00 91.00 247 TRP A C 1
ATOM 1999 O O . TRP A 1 247 ? -10.634 -10.491 12.086 1.00 91.00 247 TRP A O 1
ATOM 2009 N N . LEU A 1 248 ? -8.666 -10.087 13.063 1.00 89.75 248 LEU A N 1
ATOM 2010 C CA . LEU A 1 248 ? -8.570 -8.705 12.577 1.00 89.75 248 LEU A CA 1
ATOM 2011 C C . LEU A 1 248 ? -8.664 -8.625 11.052 1.00 89.75 248 LEU A C 1
ATOM 2013 O O . LEU A 1 248 ? -9.301 -7.717 10.526 1.00 89.75 248 LEU A O 1
ATOM 2017 N N . LYS A 1 249 ? -8.041 -9.565 10.331 1.00 85.94 249 LYS A N 1
ATOM 2018 C CA . LYS A 1 249 ? -8.173 -9.646 8.872 1.00 85.94 249 LYS A CA 1
ATOM 2019 C C . LYS A 1 249 ? -9.623 -9.894 8.472 1.00 85.94 249 LYS A C 1
ATOM 2021 O O . LYS A 1 249 ? -10.136 -9.153 7.644 1.00 85.94 249 LYS A O 1
ATOM 2026 N N . ASP A 1 250 ? -10.280 -10.875 9.078 1.00 84.69 250 ASP A N 1
ATOM 2027 C CA . ASP A 1 250 ? -11.669 -11.212 8.756 1.00 84.69 250 ASP A CA 1
ATOM 2028 C C . ASP A 1 250 ? -12.649 -10.088 9.135 1.00 84.69 250 ASP A C 1
ATOM 2030 O O . ASP A 1 250 ? -13.586 -9.815 8.391 1.00 84.69 250 ASP A O 1
ATOM 2034 N N . GLU A 1 251 ? -12.411 -9.403 10.252 1.00 81.50 251 GLU A N 1
ATOM 2035 C CA . GLU A 1 251 ? -13.233 -8.304 10.767 1.00 81.50 251 GLU A CA 1
ATOM 2036 C C . GLU A 1 251 ? -13.100 -7.040 9.906 1.00 81.50 251 GLU A C 1
ATOM 2038 O O . GLU A 1 251 ? -14.081 -6.374 9.581 1.00 81.50 251 GLU A O 1
ATOM 2043 N N . ILE A 1 252 ? -11.868 -6.693 9.523 1.00 76.69 252 ILE A N 1
ATOM 2044 C CA . ILE A 1 252 ? -11.548 -5.397 8.908 1.00 76.69 252 ILE A CA 1
ATOM 2045 C C . IL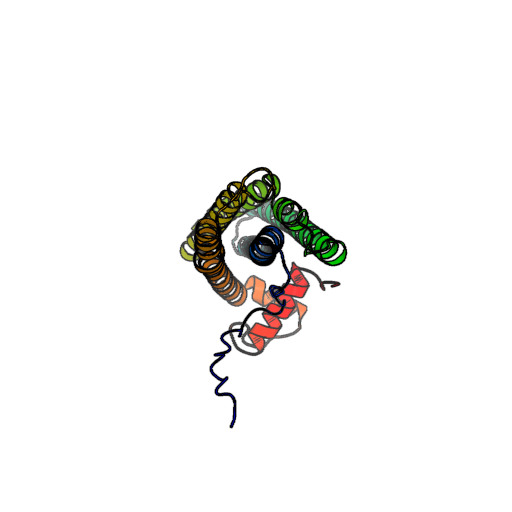E A 1 252 ? -11.537 -5.481 7.384 1.00 76.69 252 ILE A C 1
ATOM 2047 O O . ILE A 1 252 ? -11.944 -4.543 6.699 1.00 76.69 252 ILE A O 1
ATOM 2051 N N . VAL A 1 253 ? -11.038 -6.593 6.849 1.00 66.12 253 VAL A N 1
ATOM 2052 C CA . VAL A 1 253 ? -10.889 -6.836 5.410 1.00 66.12 253 VAL A CA 1
ATOM 2053 C C . VAL A 1 253 ? -12.031 -7.726 4.899 1.00 66.12 253 VAL A C 1
ATOM 2055 O O . VAL A 1 253 ? -12.197 -7.866 3.694 1.00 66.12 253 VAL A O 1
ATOM 2058 N N . GLY A 1 254 ? -12.856 -8.302 5.781 1.00 57.56 254 GLY A N 1
ATOM 2059 C CA . GLY A 1 254 ? -13.811 -9.342 5.404 1.00 57.56 254 GLY A CA 1
ATOM 2060 C C . GLY A 1 254 ? -13.098 -10.659 5.086 1.00 57.56 254 GLY A C 1
ATOM 2061 O O . GLY A 1 254 ? -11.884 -10.698 4.872 1.00 57.56 254 GLY A O 1
ATOM 2062 N N . LYS A 1 255 ? -13.855 -11.760 4.982 1.00 46.28 255 LYS A N 1
ATOM 2063 C CA . LYS A 1 255 ? -13.343 -12.972 4.327 1.00 46.28 255 LYS A CA 1
ATOM 2064 C C . LYS A 1 255 ? -12.982 -12.593 2.897 1.00 46.28 255 LYS A C 1
ATOM 2066 O O . LYS A 1 255 ? -13.870 -12.451 2.059 1.00 46.28 255 LYS A O 1
ATOM 2071 N N . ALA A 1 256 ? -11.698 -12.384 2.634 1.00 36.09 256 ALA A N 1
ATOM 2072 C CA . ALA A 1 256 ? -11.209 -12.119 1.297 1.00 36.09 256 ALA A CA 1
ATOM 2073 C C . ALA A 1 256 ? -11.618 -13.300 0.409 1.00 36.09 256 ALA A C 1
ATOM 2075 O O . ALA A 1 256 ? -11.056 -14.389 0.512 1.00 36.09 256 ALA A O 1
ATOM 2076 N N . VAL A 1 257 ? -12.626 -13.090 -0.437 1.00 30.16 257 VAL A N 1
ATOM 2077 C CA . VAL A 1 257 ? -12.833 -13.928 -1.612 1.00 30.16 257 VAL A CA 1
ATOM 2078 C C . VAL A 1 257 ? -11.706 -13.538 -2.559 1.00 30.16 257 VAL A C 1
ATOM 2080 O O . VAL A 1 257 ? -11.780 -12.517 -3.242 1.00 30.16 257 VAL A O 1
ATOM 2083 N N . ILE A 1 258 ? -10.605 -14.281 -2.460 1.00 29.73 258 ILE A N 1
ATOM 2084 C CA . ILE A 1 258 ? -9.594 -14.373 -3.513 1.00 29.73 258 ILE A CA 1
ATOM 2085 C C . ILE A 1 258 ? -10.128 -15.358 -4.545 1.00 29.73 258 ILE A C 1
ATOM 2087 O O . ILE A 1 258 ? -10.575 -16.447 -4.114 1.00 29.73 258 ILE A O 1
#

pLDDT: mean 81.64, std 18.47, range [28.06, 97.94]

Secondary structure (DSSP, 8-state):
-------------S-SS-PPPPPTT--HHHHHHHHHHHHHHHHHHHHHHHHHHHHHHHHHHHHHGGG---TTTHHHHHHHHHHHHHHHHHHHHHHHHHHHHHHHHHHH--TTSTTHHHHHHTTS-HHHHHHHHHHHHHHHHHHHHH-HHHHHHHHHHHHHHHHHHHHHHHS--STTSPPPHHHHHHHHHIIIIIIHHHHHHHHHHHHHHHHHHHHH-HHHHHHHHHHH---S--TTSHHHHHHHHHHHHHHHH-S---

Organism: NCBI:txid48254

Sequence (258 aa):
MEDDSERNRDDTKGFTMPLRMVDKNMSFEERKNLLLLNQIIVFILNTSHYMTDLIYALYYLSNCETSGPTQEDQTQDNKVVDQLSQIRKQLYALAAQFRANFRQMLDESNMASLDSAPKFRKLIDRNLICVLGVINELLISEMKTISEPLSMQLHNCVMGFANIYQFLKKVPIHHQYKITRPQLDVLLKALGQELIPSWKHQLDLLNFKLFNLLACHPSIVAHYRQATGDTITDVRNGTGFKSFVTWLKDEIVGKAVI